Protein AF-A0A139GWQ3-F1 (afdb_monomer)

InterPro domains:
  IPR046497 Domain of unknown function DUF6590 [PF20233] (88-245)

Foldseek 3Di:
DDDPDFPWDADPVQRFIWGQDPVRDTDTDDPVPDPDPDDDDDDDDDDDDDDDDDDDDDDDDDDDDVVVVCVVVVDPPPPPLWDQDFLVCLDAQFKWFAQDDPPPDDDDPFAFAFPDPPPPPPPPPVRPGGGWMWGFHDDPPPDRWWTKTWTKTLRVVCQQLDPSRQQLQKAAEWADPDQQDDDPSQAADVPGFHHQPDYWYWPFPDPNTIGDRSIMTGLQDIDIGTSRGIIRGGGGTDPLRSLVVLLSSVLNVVVVCVVVPPPVPPDPDDDDDDPCVVVVVVVLLVVLVVLQVQLVVCVVVVDDSSRSLQVQLVVVCVVPVPDDSSNSSNSSSNSPRDDNDPPPD

Secondary structure (DSSP, 8-state):
-------EEEETTTTEEEEE-TTS-EEEE-GGG---S----------PPPPPP-PPPP-----TTSHHHHHHHTT-----S-B---GGGG-TTEEEEE-----TTTS-S----EET--TTS-GGG---SPPPEEEEEEE-TT-SSEEEEEEEE-TTTTGGGSTT--GGGEEEEE-SSSPPPPPGGGSPPTT----EEEEEEEEESSTT-EE-TT-EEEEEEEEEEETTS-EEEEEEE-HHHHHHHHHHHHHHHHHHHHHTT--------------THHHHHHHHHHHHHHHHHHHHHHHHTT--HHHHHHHHHHHHHHH-TT--HHHHHHHHHHHHHSPPP----

Solvent-accessible surface area (backbone atoms only — not comparable to full-atom values): 20790 Å² total; per-residue (Å²): 137,81,80,78,79,77,69,72,43,78,36,81,94,72,75,35,44,24,38,63,49,101,84,67,51,76,50,72,50,63,77,91,75,59,78,79,90,83,76,86,89,77,86,82,81,87,79,83,81,84,87,79,84,85,79,82,84,80,88,75,92,70,80,95,68,61,65,61,56,51,59,68,64,66,65,74,77,73,70,69,75,52,41,68,55,62,76,78,64,54,34,62,39,26,28,32,31,33,72,61,69,89,62,78,89,80,67,80,93,59,49,19,57,55,49,68,71,67,79,85,79,54,74,87,77,73,70,89,60,53,23,51,33,35,35,27,73,39,52,51,90,88,50,80,58,44,31,35,26,29,44,37,30,12,49,85,70,44,26,54,46,35,88,94,50,63,34,56,39,27,30,43,38,40,44,65,98,64,86,71,75,82,52,84,72,43,50,52,55,96,95,50,61,41,46,48,90,69,62,35,43,33,48,50,73,47,88,82,56,41,57,29,82,36,27,25,35,36,44,71,56,78,39,83,42,61,43,81,50,46,34,24,81,44,31,34,47,31,73,94,25,47,48,52,56,52,17,54,32,51,49,38,49,52,52,50,42,59,73,69,64,60,67,77,89,78,70,94,64,95,72,88,82,77,82,56,73,58,57,57,52,49,52,51,51,52,52,17,52,52,47,43,51,52,38,52,53,33,43,74,72,68,40,51,72,67,56,24,50,51,51,51,19,51,54,51,28,76,77,34,79,86,50,49,77,50,56,28,36,21,52,49,56,49,28,60,63,56,73,78,74,81,74,88,124

Structure (mmCIF, N/CA/C/O backbone):
data_AF-A0A139GWQ3-F1
#
_entry.id   AF-A0A139GWQ3-F1
#
loop_
_atom_site.group_PDB
_atom_site.id
_atom_site.type_symbol
_atom_site.label_atom_id
_atom_site.label_alt_id
_atom_site.label_comp_id
_atom_site.label_asym_id
_atom_site.label_entity_id
_atom_site.label_seq_id
_atom_site.pdbx_PDB_ins_code
_atom_site.Cartn_x
_atom_site.Cartn_y
_atom_site.Cartn_z
_atom_site.occupancy
_atom_site.B_iso_or_equiv
_atom_site.auth_seq_id
_atom_site.auth_comp_id
_atom_site.auth_asym_id
_atom_site.auth_atom_id
_atom_site.pdbx_PDB_model_num
ATOM 1 N N . MET A 1 1 ? 30.886 40.225 8.478 1.00 39.50 1 MET A N 1
ATOM 2 C CA . MET A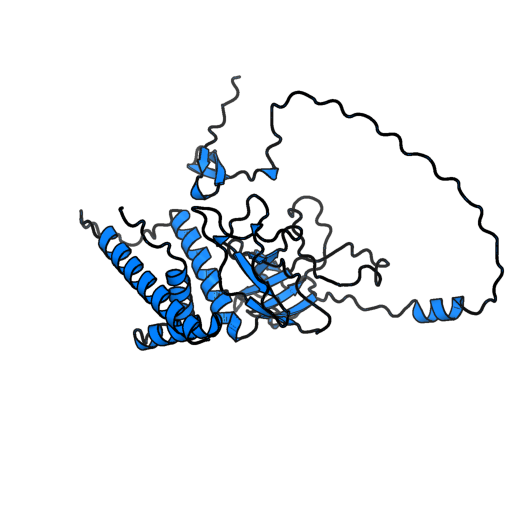 1 1 ? 29.861 39.477 7.720 1.00 39.50 1 MET A CA 1
ATOM 3 C C . MET A 1 1 ? 29.206 38.518 8.692 1.00 39.50 1 MET A C 1
ATOM 5 O O . MET A 1 1 ? 29.827 37.537 9.070 1.00 39.50 1 MET A O 1
ATOM 9 N N . SER A 1 2 ? 28.040 38.892 9.207 1.00 39.66 2 SER A N 1
ATOM 10 C CA . SER A 1 2 ? 27.319 38.145 10.239 1.00 39.66 2 SER A CA 1
ATOM 11 C C . SER A 1 2 ? 26.556 36.997 9.584 1.00 39.66 2 SER A C 1
ATOM 13 O O . SER A 1 2 ? 25.812 37.230 8.634 1.00 39.66 2 SER A O 1
ATOM 15 N N . ASP A 1 3 ? 26.773 35.775 10.061 1.00 40.91 3 ASP A N 1
ATOM 16 C CA . ASP A 1 3 ? 26.106 34.568 9.572 1.00 40.91 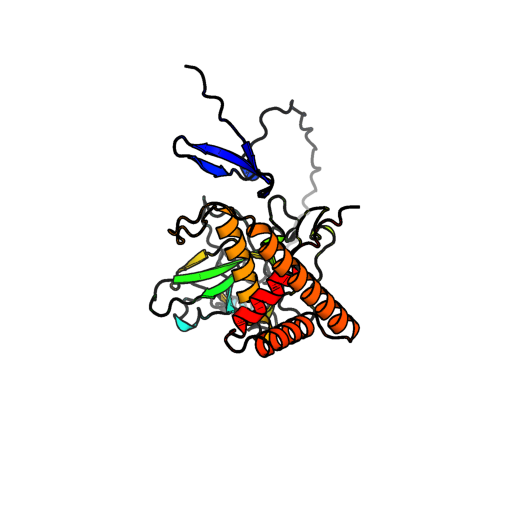3 ASP A CA 1
ATOM 17 C C . ASP A 1 3 ? 24.595 34.666 9.875 1.00 40.91 3 ASP A C 1
ATOM 19 O O . ASP A 1 3 ? 24.226 34.830 11.045 1.00 40.91 3 ASP A O 1
ATOM 23 N N . PRO A 1 4 ? 23.695 34.662 8.872 1.00 57.59 4 PRO A N 1
ATOM 24 C CA . PRO A 1 4 ? 22.266 34.759 9.130 1.00 57.59 4 PRO A CA 1
ATOM 25 C C . PRO A 1 4 ? 21.803 33.496 9.862 1.00 57.59 4 PRO A C 1
ATOM 27 O O . PRO A 1 4 ? 21.750 32.409 9.283 1.00 57.59 4 PRO A O 1
ATOM 30 N N . GLN A 1 5 ? 21.442 33.646 11.141 1.00 60.78 5 GLN A N 1
ATOM 31 C CA . GLN A 1 5 ? 20.785 32.603 11.928 1.00 60.78 5 GLN A CA 1
ATOM 32 C C . GLN A 1 5 ? 19.586 32.065 11.139 1.00 60.78 5 GLN A C 1
ATOM 34 O O . GLN A 1 5 ? 18.573 32.741 10.953 1.00 60.78 5 GLN A O 1
ATOM 39 N N . LYS A 1 6 ? 19.708 30.836 10.631 1.00 77.62 6 LYS A N 1
ATOM 40 C CA . LYS A 1 6 ? 18.606 30.154 9.954 1.00 77.62 6 LYS A CA 1
ATOM 41 C C . LYS A 1 6 ? 17.489 29.938 10.975 1.00 77.62 6 LYS A C 1
ATOM 43 O O . LYS A 1 6 ? 17.668 29.194 11.935 1.00 77.62 6 LYS A O 1
ATOM 48 N N . ASN A 1 7 ? 16.344 30.583 10.753 1.00 84.19 7 ASN A N 1
ATOM 49 C CA . ASN A 1 7 ? 15.128 30.406 11.548 1.00 84.19 7 ASN A CA 1
ATOM 50 C C . ASN A 1 7 ? 14.543 29.009 11.306 1.00 84.19 7 ASN A C 1
ATOM 52 O O . ASN A 1 7 ? 13.680 28.811 10.446 1.00 84.19 7 ASN A O 1
ATOM 56 N N . TRP A 1 8 ? 15.041 28.034 12.060 1.00 89.00 8 TRP A N 1
ATOM 57 C CA . TRP A 1 8 ? 14.482 26.693 12.110 1.00 89.00 8 TRP A CA 1
ATOM 58 C C . TRP A 1 8 ? 13.171 26.703 12.891 1.00 89.00 8 TRP A C 1
ATOM 60 O O . TRP A 1 8 ? 13.089 27.235 13.996 1.00 89.00 8 TRP A O 1
ATOM 70 N N . LYS A 1 9 ? 12.137 26.100 12.310 1.00 90.62 9 LYS A N 1
ATOM 71 C CA . LYS A 1 9 ? 10.827 25.916 12.932 1.00 90.62 9 LYS A CA 1
ATOM 72 C C . LYS A 1 9 ? 10.519 24.427 13.012 1.00 90.62 9 LYS A C 1
ATOM 74 O O . LYS A 1 9 ? 10.816 23.677 12.084 1.00 90.62 9 LYS A O 1
ATOM 79 N N . TRP A 1 10 ? 9.928 23.994 14.118 1.00 90.06 10 TRP A N 1
ATOM 80 C CA . TRP A 1 10 ? 9.464 22.620 14.284 1.00 90.06 10 TRP A CA 1
ATOM 81 C C . TRP A 1 10 ? 8.039 22.483 13.739 1.00 90.06 10 TRP A C 1
ATOM 83 O O . TRP A 1 10 ? 7.188 23.339 13.981 1.00 90.06 10 TRP A O 1
ATOM 93 N N . SER A 1 11 ? 7.775 21.435 12.959 1.00 85.44 11 SER A N 1
ATOM 94 C CA . SER A 1 11 ? 6.433 21.099 12.479 1.00 85.44 11 SER A CA 1
ATOM 95 C C . SER A 1 11 ? 5.896 19.924 13.277 1.00 85.44 11 SER A C 1
ATOM 97 O O . SER A 1 11 ? 6.352 18.797 13.094 1.00 85.44 11 SER A O 1
ATOM 99 N N . GLU A 1 12 ? 4.895 20.184 14.116 1.00 68.38 12 GLU A N 1
ATOM 100 C CA . GLU A 1 12 ? 4.321 19.158 14.990 1.00 68.38 12 GLU A CA 1
ATOM 101 C C . GLU A 1 12 ? 3.637 18.035 14.197 1.00 68.38 12 GLU A C 1
ATOM 103 O O . GLU A 1 12 ? 3.804 16.861 14.519 1.00 68.38 12 GLU A O 1
ATOM 108 N N . SER A 1 13 ? 2.958 18.385 13.099 1.00 62.16 13 SER A N 1
ATOM 109 C CA . SER A 1 13 ? 2.291 17.430 12.204 1.00 62.16 13 SER A CA 1
ATOM 110 C C . SER A 1 13 ? 3.261 16.519 11.452 1.00 62.16 13 SER A C 1
ATOM 112 O O . SER A 1 13 ? 2.954 15.355 11.219 1.00 62.16 13 SER A O 1
ATOM 114 N N . ARG A 1 14 ? 4.447 17.021 11.084 1.00 68.00 14 ARG A N 1
ATOM 115 C CA . ARG A 1 14 ? 5.449 16.254 10.323 1.00 68.00 14 ARG A CA 1
ATOM 116 C C . ARG A 1 14 ? 6.593 15.714 11.172 1.00 68.00 14 ARG A C 1
ATOM 118 O O . ARG A 1 14 ? 7.467 15.046 10.628 1.00 68.00 14 ARG A O 1
ATOM 125 N N . LYS A 1 15 ? 6.603 16.029 12.474 1.00 77.69 15 LYS A N 1
ATOM 126 C CA . LYS A 1 15 ? 7.675 15.705 13.430 1.00 77.69 15 LYS A CA 1
ATOM 127 C C . LYS A 1 15 ? 9.069 15.969 12.839 1.00 77.69 15 LYS A C 1
ATOM 129 O O . LYS A 1 15 ? 9.972 15.141 12.938 1.00 77.69 15 LYS A O 1
ATOM 134 N N . ALA A 1 16 ? 9.218 17.115 12.175 1.00 80.06 16 ALA A N 1
ATOM 135 C CA . ALA A 1 16 ? 10.427 17.486 11.450 1.00 80.06 16 ALA A CA 1
ATOM 136 C C . ALA A 1 16 ? 10.709 18.988 11.558 1.00 80.06 16 ALA A C 1
ATOM 138 O O . ALA A 1 16 ? 9.791 19.813 11.609 1.00 80.06 16 ALA A O 1
ATOM 139 N N . TRP A 1 17 ? 11.995 19.339 11.541 1.00 86.12 17 TRP A N 1
ATOM 140 C CA . TRP A 1 17 ? 12.448 20.722 11.435 1.00 86.12 17 TRP A CA 1
ATOM 141 C C . TRP A 1 17 ? 12.349 21.205 9.988 1.00 86.12 17 TRP A C 1
ATOM 143 O O . TRP A 1 17 ? 12.623 20.457 9.046 1.00 86.12 17 TRP A O 1
ATOM 153 N N . TYR A 1 18 ? 11.978 22.467 9.803 1.00 92.38 18 TYR A N 1
ATOM 154 C CA . TYR A 1 18 ? 11.959 23.118 8.501 1.00 92.38 18 TYR A CA 1
ATOM 155 C C . TYR A 1 18 ? 12.499 24.543 8.577 1.00 92.38 18 TYR A C 1
ATOM 157 O O . TYR A 1 18 ? 12.494 25.179 9.630 1.00 92.38 18 TYR A O 1
ATOM 165 N N . THR A 1 19 ? 12.949 25.051 7.435 1.00 94.25 19 THR A N 1
ATOM 166 C CA . THR A 1 19 ? 13.216 26.481 7.229 1.00 94.25 19 THR A CA 1
ATOM 167 C C . THR A 1 19 ? 12.196 27.049 6.254 1.00 94.25 19 THR A C 1
ATOM 169 O O . THR A 1 19 ? 11.638 26.314 5.436 1.00 94.25 19 THR A O 1
ATOM 172 N N . VAL A 1 20 ? 11.926 28.348 6.365 1.00 89.50 20 VAL A N 1
ATOM 173 C CA . VAL A 1 20 ? 11.084 29.087 5.419 1.00 89.50 20 VAL A CA 1
ATOM 174 C C . VAL A 1 20 ? 12.006 29.966 4.589 1.00 89.50 20 VAL A C 1
ATOM 176 O O . VAL A 1 20 ? 12.768 30.748 5.159 1.00 89.50 20 VAL A O 1
ATOM 179 N N . ASP A 1 21 ? 11.992 29.802 3.269 1.00 85.75 21 ASP A N 1
ATOM 180 C CA . ASP A 1 21 ? 12.769 30.675 2.387 1.00 85.75 21 ASP A CA 1
ATOM 181 C C . ASP A 1 21 ? 12.118 32.062 2.241 1.00 85.75 21 ASP A C 1
ATOM 183 O O . ASP A 1 21 ? 11.006 32.305 2.711 1.00 85.75 21 ASP A O 1
ATOM 187 N N . SER A 1 22 ? 12.808 32.996 1.582 1.00 84.44 22 SER A N 1
ATOM 188 C CA . SER A 1 22 ? 12.299 34.359 1.360 1.00 84.44 22 SER A CA 1
ATOM 189 C C . SER A 1 22 ? 11.012 34.417 0.527 1.00 84.44 22 SER A C 1
ATOM 191 O O . SER A 1 22 ? 10.385 35.469 0.463 1.00 84.44 22 SER A O 1
ATOM 193 N N . LYS A 1 23 ? 10.608 33.304 -0.096 1.00 84.31 23 LYS A N 1
ATOM 194 C CA . LYS A 1 23 ? 9.372 33.163 -0.873 1.00 84.31 23 LYS A CA 1
ATOM 195 C C . LYS A 1 23 ? 8.265 32.442 -0.093 1.00 84.31 23 LYS A C 1
ATOM 197 O O . LYS A 1 23 ? 7.210 32.181 -0.656 1.00 84.31 23 LYS A O 1
ATOM 202 N N . GLY A 1 24 ? 8.487 32.108 1.180 1.00 85.69 24 GLY A N 1
ATOM 203 C CA . GLY A 1 24 ? 7.504 31.427 2.024 1.00 85.69 24 GLY A CA 1
ATOM 204 C C . GLY A 1 24 ? 7.493 29.899 1.900 1.00 85.69 24 GLY A C 1
ATOM 205 O O . GLY A 1 24 ? 6.706 29.247 2.590 1.00 85.69 24 GLY A O 1
ATOM 206 N N . HIS A 1 25 ? 8.365 29.290 1.088 1.00 82.00 25 HIS A N 1
ATOM 207 C CA . HIS A 1 25 ? 8.378 27.835 0.937 1.00 82.00 25 HIS A CA 1
ATOM 208 C C . HIS A 1 25 ? 9.047 27.160 2.129 1.00 82.00 25 HIS A C 1
ATOM 210 O O . HIS A 1 25 ? 10.134 27.545 2.568 1.00 82.00 25 HIS A O 1
ATOM 216 N N . ARG A 1 26 ? 8.416 26.090 2.619 1.00 92.00 26 ARG A N 1
ATOM 217 C CA . ARG A 1 26 ? 8.931 25.276 3.723 1.00 92.00 26 ARG A CA 1
ATOM 218 C C . ARG A 1 26 ? 9.840 24.174 3.183 1.00 92.00 26 ARG A C 1
ATOM 220 O O . ARG A 1 26 ? 9.373 23.283 2.476 1.00 92.00 26 ARG A O 1
ATOM 227 N N . ARG A 1 27 ? 11.123 24.188 3.551 1.00 87.06 27 ARG A N 1
ATOM 228 C CA . ARG A 1 27 ? 12.056 23.075 3.296 1.00 87.06 27 ARG A CA 1
ATOM 229 C C . ARG A 1 27 ? 12.262 22.274 4.570 1.00 87.06 27 ARG A C 1
ATOM 231 O O . ARG A 1 27 ? 12.890 22.763 5.507 1.00 87.06 27 ARG A O 1
ATOM 238 N N . TYR A 1 28 ? 11.718 21.064 4.589 1.00 86.38 28 TYR A N 1
ATOM 239 C CA . TYR A 1 28 ? 11.857 20.114 5.690 1.00 86.38 28 TYR A CA 1
ATOM 240 C C . TYR A 1 28 ? 13.190 19.380 5.587 1.00 86.38 28 TYR A C 1
ATOM 242 O O . TYR A 1 28 ? 13.603 19.016 4.487 1.00 86.38 28 TYR A O 1
ATOM 250 N N . VAL A 1 29 ? 13.840 19.138 6.723 1.00 81.12 29 VAL A N 1
ATOM 251 C CA . VAL A 1 29 ? 15.063 18.334 6.788 1.00 81.12 29 VAL A CA 1
ATOM 252 C C . VAL A 1 29 ? 14.784 17.103 7.632 1.00 81.12 29 VAL A C 1
ATOM 254 O O . VAL A 1 29 ? 14.356 17.201 8.783 1.00 81.12 29 VAL A O 1
ATOM 257 N N . SER A 1 30 ? 14.979 15.929 7.035 1.00 49.50 30 SER A N 1
ATOM 258 C CA . SER A 1 30 ? 14.903 14.668 7.761 1.00 49.50 30 SER A CA 1
ATOM 259 C C . SER A 1 30 ? 16.166 14.491 8.597 1.00 49.50 30 SER A C 1
ATOM 261 O O . SER A 1 30 ? 17.268 14.781 8.135 1.00 49.50 30 SER A O 1
ATOM 263 N N . ARG A 1 31 ? 16.010 13.989 9.824 1.00 49.72 31 ARG A N 1
ATOM 264 C CA . ARG A 1 31 ? 17.063 13.914 10.851 1.00 49.72 31 ARG A CA 1
ATOM 265 C C . ARG A 1 31 ? 18.330 13.142 10.434 1.00 49.72 31 ARG A C 1
ATOM 267 O O . ARG A 1 31 ? 19.349 13.267 11.100 1.00 49.72 31 ARG A O 1
ATOM 274 N N . SER A 1 32 ? 18.300 12.387 9.335 1.00 46.78 32 SER A N 1
ATOM 275 C CA . SER A 1 32 ? 19.479 11.716 8.775 1.00 46.78 32 SER A CA 1
ATOM 276 C C . SER A 1 32 ? 20.557 12.668 8.235 1.00 46.78 32 SER A C 1
ATOM 278 O O . SER A 1 32 ? 21.698 12.237 8.131 1.00 46.78 32 SER A O 1
ATOM 280 N N . ASP A 1 33 ? 20.234 13.941 7.964 1.00 41.66 33 ASP A N 1
ATOM 281 C CA . ASP A 1 33 ? 21.189 14.929 7.421 1.00 41.66 33 ASP A CA 1
ATOM 282 C C . ASP A 1 33 ? 21.727 15.929 8.461 1.00 41.66 33 ASP A C 1
ATOM 284 O O . ASP A 1 33 ? 22.617 16.728 8.165 1.00 41.66 33 ASP A O 1
ATOM 288 N N . SER A 1 34 ? 21.224 15.905 9.699 1.00 43.50 34 SER A N 1
ATOM 289 C CA . SER A 1 34 ? 21.732 16.767 10.770 1.00 43.50 34 SER A CA 1
ATOM 290 C C . SER A 1 34 ? 22.774 16.019 11.595 1.00 43.50 34 SER A C 1
ATOM 292 O O . SER A 1 34 ? 22.449 15.394 12.607 1.00 43.50 34 SER A O 1
ATOM 294 N N . GLY A 1 35 ? 24.038 16.107 11.176 1.00 42.50 35 GLY A N 1
ATOM 295 C CA . GLY A 1 35 ? 25.163 15.893 12.081 1.00 42.50 35 GLY A CA 1
ATOM 296 C C . GLY A 1 35 ? 24.966 16.772 13.314 1.00 42.50 35 GLY A C 1
ATOM 297 O O . GLY A 1 35 ? 24.836 17.987 13.198 1.00 42.50 35 GLY A O 1
ATOM 298 N N . ASN A 1 36 ? 24.856 16.138 14.477 1.00 41.19 36 ASN A N 1
ATOM 299 C CA . ASN A 1 36 ? 24.623 16.781 15.762 1.00 41.19 36 ASN A CA 1
ATOM 300 C C . ASN A 1 36 ? 25.808 17.717 16.093 1.00 41.19 36 ASN A C 1
ATOM 302 O O . ASN A 1 36 ? 26.903 17.206 16.345 1.00 41.19 36 ASN A O 1
ATOM 306 N N . PRO A 1 37 ? 25.662 19.055 16.089 1.00 41.16 37 PRO A N 1
ATOM 307 C CA . PRO A 1 37 ? 26.759 19.944 16.426 1.00 41.16 37 PRO A CA 1
ATOM 308 C C . PRO A 1 37 ? 26.720 20.199 17.937 1.00 41.16 37 PRO A C 1
ATOM 310 O O . PRO A 1 37 ? 25.993 21.077 18.392 1.00 41.16 37 PRO A O 1
ATOM 313 N N . GLY A 1 38 ? 27.475 19.425 18.728 1.00 40.47 38 GLY A N 1
ATOM 314 C CA . GLY A 1 38 ? 27.755 19.819 20.121 1.00 40.47 38 GLY A CA 1
ATOM 315 C C . GLY A 1 38 ? 27.818 18.736 21.204 1.00 40.47 38 GLY A C 1
ATOM 316 O O . GLY A 1 38 ? 27.346 18.985 22.308 1.00 40.47 38 GLY A O 1
ATOM 317 N N . GLY A 1 39 ? 28.408 17.564 20.950 1.00 34.12 39 GLY A N 1
ATOM 318 C CA . GLY A 1 39 ? 28.725 16.588 22.009 1.00 34.12 39 GLY A CA 1
ATOM 319 C C . GLY A 1 39 ? 30.235 16.512 22.294 1.00 34.12 39 GLY A C 1
ATOM 320 O O . GLY A 1 39 ? 30.982 16.329 21.333 1.00 34.12 39 GLY A O 1
ATOM 321 N N . PRO A 1 40 ? 30.716 16.627 23.553 1.00 38.00 40 PRO A N 1
ATOM 322 C CA . PRO A 1 40 ? 32.137 16.504 23.888 1.00 38.00 40 PRO A CA 1
ATOM 323 C C . PRO A 1 40 ? 32.640 15.066 23.695 1.00 38.00 40 PRO A C 1
ATOM 325 O O . PRO A 1 40 ? 31.919 14.104 23.954 1.00 38.00 40 PRO A O 1
ATOM 328 N N . GLY A 1 41 ? 33.887 14.942 23.235 1.00 39.16 41 GLY A N 1
ATOM 329 C CA . GLY A 1 41 ? 34.519 13.693 22.815 1.00 39.16 41 GLY A CA 1
ATOM 330 C C . GLY A 1 41 ? 34.598 12.609 23.893 1.00 39.16 41 GLY A C 1
ATOM 331 O O . GLY A 1 41 ? 35.110 12.830 24.988 1.00 39.16 41 GLY A O 1
ATOM 332 N N . GLY A 1 42 ? 34.141 11.410 23.526 1.00 34.59 42 GLY A N 1
ATOM 333 C CA . GLY A 1 42 ? 34.385 10.164 24.245 1.00 34.59 42 GLY A CA 1
ATOM 334 C C . GLY A 1 42 ? 35.433 9.331 23.510 1.00 34.59 42 GLY A C 1
ATOM 335 O O . GLY A 1 42 ? 35.234 8.933 22.364 1.00 34.59 42 GLY A O 1
ATOM 336 N N . SER A 1 43 ? 36.562 9.106 24.176 1.00 37.19 43 SER A N 1
ATOM 337 C CA . SER A 1 43 ? 37.719 8.345 23.711 1.00 37.19 43 SER A CA 1
ATOM 338 C C . SER A 1 43 ? 37.368 6.896 23.361 1.00 37.19 43 SER A C 1
ATOM 340 O O . SER A 1 43 ? 36.849 6.152 24.190 1.00 37.19 43 SER A O 1
ATOM 342 N N . SER A 1 44 ? 37.707 6.48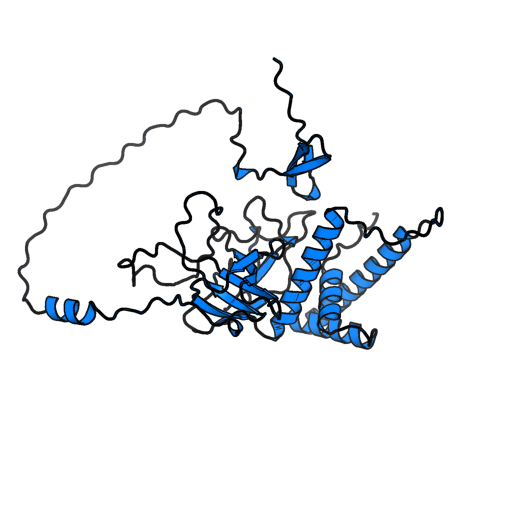1 22.140 1.00 36.03 44 SER A N 1
ATOM 343 C CA . SER A 1 44 ? 37.554 5.102 21.672 1.00 36.03 44 SER A CA 1
ATOM 344 C C . SER A 1 44 ? 38.727 4.250 22.171 1.00 36.03 44 SER A C 1
ATOM 346 O O . SER A 1 44 ? 39.870 4.442 21.753 1.00 36.03 44 SER A O 1
ATOM 348 N N . SER A 1 45 ? 38.455 3.301 23.063 1.00 40.31 45 SER A N 1
ATOM 349 C CA . SER A 1 45 ? 39.407 2.273 23.482 1.00 40.31 45 SER A CA 1
ATOM 350 C C . SER A 1 45 ? 39.560 1.212 22.385 1.00 40.31 45 SER A C 1
ATOM 352 O O . SER A 1 45 ? 38.596 0.613 21.913 1.00 40.31 45 SER A O 1
ATOM 354 N N . ARG A 1 46 ? 40.811 0.999 21.958 1.00 36.94 46 ARG A N 1
ATOM 355 C CA . ARG A 1 46 ? 41.244 -0.103 21.090 1.00 36.94 46 ARG A CA 1
ATOM 356 C C . ARG A 1 46 ? 41.039 -1.428 21.820 1.00 36.94 46 ARG A C 1
ATOM 358 O O . ARG A 1 46 ? 41.696 -1.670 22.829 1.00 36.94 46 ARG A O 1
ATOM 365 N N . GLN A 1 47 ? 40.195 -2.295 21.273 1.00 39.34 47 GLN A N 1
ATOM 366 C CA . GLN A 1 47 ? 40.113 -3.694 21.675 1.00 39.34 47 GLN A CA 1
ATOM 367 C C . GLN A 1 47 ? 40.930 -4.528 20.680 1.00 39.34 47 GLN A C 1
ATOM 369 O O . GLN A 1 47 ? 40.637 -4.582 19.487 1.00 39.34 47 GLN A O 1
ATOM 374 N N . THR A 1 48 ? 42.016 -5.104 21.180 1.00 36.34 48 THR A N 1
ATOM 375 C CA . THR A 1 48 ? 42.911 -6.040 20.500 1.00 36.34 48 THR A CA 1
ATOM 376 C C . THR A 1 48 ? 42.187 -7.358 20.220 1.00 36.34 48 THR A C 1
ATOM 378 O O . THR A 1 48 ? 41.628 -7.969 21.129 1.00 36.34 48 THR A O 1
ATOM 381 N N . GLN A 1 49 ? 42.205 -7.809 18.962 1.00 39.06 49 GLN A N 1
ATOM 382 C CA . GLN A 1 49 ? 41.798 -9.168 18.599 1.00 39.06 49 GLN A CA 1
ATOM 383 C C . GLN A 1 49 ? 42.960 -10.152 18.817 1.00 39.06 49 GLN A C 1
ATOM 385 O O . GLN A 1 49 ? 44.095 -9.812 18.475 1.00 39.06 49 GLN A O 1
ATOM 390 N N . PRO A 1 50 ? 42.707 -11.364 19.342 1.00 40.44 50 PRO A N 1
ATOM 391 C CA . PRO A 1 50 ? 43.699 -12.426 19.375 1.00 40.44 50 PRO A CA 1
ATOM 392 C C . PRO A 1 50 ? 43.779 -13.142 18.019 1.00 40.44 50 PRO A C 1
ATOM 394 O O . PRO A 1 50 ? 42.770 -13.492 17.407 1.00 40.44 50 PRO A O 1
ATOM 397 N N . SER A 1 51 ? 45.008 -13.361 17.569 1.00 42.53 51 SER A N 1
ATOM 398 C CA . SER A 1 51 ? 45.390 -14.149 16.401 1.00 42.53 51 SER A CA 1
ATOM 399 C C . SER A 1 51 ? 45.134 -15.643 16.628 1.00 42.53 51 SER A C 1
ATOM 401 O O . SER A 1 51 ? 45.612 -16.228 17.599 1.00 42.53 51 SER A O 1
ATOM 403 N N . VAL A 1 52 ? 44.404 -16.272 15.705 1.00 46.91 52 VAL A N 1
ATOM 404 C CA . VAL A 1 52 ? 44.237 -17.733 15.622 1.00 46.91 52 VAL A CA 1
ATOM 405 C C . VAL A 1 52 ? 45.342 -18.354 14.756 1.00 46.91 52 VAL A C 1
ATOM 407 O O . VAL A 1 52 ? 45.701 -17.771 13.730 1.00 46.91 52 VAL A O 1
ATOM 410 N N . PRO A 1 53 ? 45.891 -19.525 15.133 1.00 42.31 53 PRO A N 1
ATOM 411 C CA . PRO A 1 53 ? 46.958 -20.178 14.389 1.00 42.31 53 PRO A CA 1
ATOM 412 C C . PRO A 1 53 ? 46.425 -20.894 13.141 1.00 42.31 53 PRO A C 1
ATOM 414 O O . PRO A 1 53 ? 45.499 -21.704 13.188 1.00 42.31 53 PRO A O 1
ATOM 417 N N . SER A 1 54 ? 47.071 -20.606 12.017 1.00 39.75 54 SER A N 1
ATOM 418 C CA . SER A 1 54 ? 46.947 -21.291 10.734 1.00 39.75 54 SER A CA 1
ATOM 419 C C . SER A 1 54 ? 47.358 -22.760 10.858 1.00 39.75 54 SER A C 1
ATOM 421 O O . SER A 1 54 ? 48.524 -23.059 11.114 1.00 39.75 54 SER A O 1
ATOM 423 N N . THR A 1 55 ? 46.406 -23.674 10.660 1.00 37.81 55 THR A N 1
ATOM 424 C CA . THR A 1 55 ? 46.684 -25.109 10.518 1.00 37.81 55 THR A CA 1
ATOM 425 C C . THR A 1 55 ? 46.833 -25.435 9.032 1.00 37.81 55 THR A C 1
ATOM 427 O O . THR A 1 55 ? 45.978 -25.092 8.218 1.00 37.81 55 THR A O 1
ATOM 430 N N . SER A 1 56 ? 47.963 -26.042 8.689 1.00 37.59 56 SER A N 1
ATOM 431 C CA . SER A 1 56 ? 48.388 -26.452 7.352 1.00 37.59 56 SER A CA 1
ATOM 432 C C . SER A 1 56 ? 47.446 -27.480 6.716 1.00 37.59 56 SER A C 1
ATOM 434 O O . SER A 1 56 ? 47.116 -28.490 7.339 1.00 37.59 56 SER A O 1
ATOM 436 N N . LEU A 1 57 ? 47.067 -27.240 5.455 1.00 35.59 57 LEU A N 1
ATOM 437 C CA . LEU A 1 57 ? 46.370 -28.197 4.595 1.00 35.59 57 LEU A CA 1
ATOM 438 C C . LEU A 1 57 ? 47.276 -29.392 4.269 1.00 35.59 57 LEU A C 1
ATOM 440 O O . LEU A 1 57 ? 48.322 -29.227 3.644 1.00 35.59 57 LEU A O 1
ATOM 444 N N . ASN A 1 58 ? 46.817 -30.592 4.624 1.00 38.88 58 ASN A N 1
ATOM 445 C CA . ASN A 1 58 ? 47.290 -31.836 4.030 1.00 38.88 58 ASN A CA 1
ATOM 446 C C . ASN A 1 58 ? 46.642 -32.018 2.652 1.00 38.88 58 ASN A C 1
ATOM 448 O O . ASN A 1 58 ? 45.418 -32.046 2.522 1.00 38.88 58 ASN A O 1
ATOM 452 N N . SER A 1 59 ? 47.489 -32.165 1.641 1.00 36.12 59 SER A N 1
ATOM 453 C CA . SER A 1 59 ? 47.165 -32.572 0.278 1.00 36.12 59 SER A CA 1
ATOM 454 C C . SER A 1 59 ? 46.654 -34.017 0.255 1.00 36.12 59 SER A C 1
ATOM 456 O O . SER A 1 59 ? 47.428 -34.955 0.438 1.00 36.12 59 SER A O 1
ATOM 458 N N . TYR A 1 60 ? 45.351 -34.186 0.029 1.00 36.94 60 TYR A N 1
ATOM 459 C CA . TYR A 1 60 ? 44.741 -35.451 -0.379 1.00 36.94 60 TYR A CA 1
ATOM 460 C C . TYR A 1 60 ? 44.541 -35.412 -1.899 1.00 36.94 60 TYR A C 1
ATOM 462 O O . TYR A 1 60 ? 43.696 -34.671 -2.400 1.00 36.94 60 TYR A O 1
ATOM 470 N N . GLU A 1 61 ? 45.324 -36.203 -2.630 1.00 44.50 61 GLU A N 1
ATOM 471 C CA . GLU A 1 61 ? 45.075 -36.513 -4.038 1.00 44.50 61 GLU A CA 1
ATOM 472 C C . GLU A 1 61 ? 43.938 -37.542 -4.110 1.00 44.50 61 GLU A C 1
ATOM 474 O O . GLU A 1 61 ? 44.121 -38.731 -3.853 1.00 44.50 61 GLU A O 1
ATOM 479 N N . GLY A 1 62 ? 42.728 -37.051 -4.383 1.00 40.59 62 GLY A N 1
ATOM 480 C CA . GLY A 1 62 ? 41.534 -37.852 -4.650 1.00 40.59 62 GLY A CA 1
ATOM 481 C C . GLY A 1 62 ? 41.191 -37.875 -6.147 1.00 40.59 62 GLY A C 1
ATOM 482 O O . GLY A 1 62 ? 41.556 -36.950 -6.873 1.00 40.59 62 GLY A O 1
ATOM 483 N N . PRO A 1 63 ? 40.493 -38.921 -6.622 1.00 44.56 63 PRO A N 1
ATOM 484 C CA . PRO A 1 63 ? 40.383 -39.261 -8.036 1.00 44.56 63 PRO A CA 1
ATOM 485 C C . PRO A 1 63 ? 39.586 -38.240 -8.860 1.00 44.56 63 PRO A C 1
ATOM 487 O O . PRO A 1 63 ? 38.543 -37.726 -8.457 1.00 44.56 63 PRO A O 1
ATOM 490 N N . SER A 1 64 ? 40.098 -38.023 -10.067 1.00 56.22 64 SER A N 1
ATOM 491 C CA . SER A 1 64 ? 39.788 -37.041 -11.112 1.00 56.22 64 SER A CA 1
ATOM 492 C C . SER A 1 64 ? 38.389 -37.143 -11.755 1.00 56.22 64 SER A C 1
ATOM 494 O O . SER A 1 64 ? 38.264 -36.975 -12.963 1.00 56.22 64 SER A O 1
ATOM 496 N N . GLY A 1 65 ? 37.337 -37.441 -10.985 1.00 49.59 65 GLY A N 1
ATOM 497 C CA . GLY A 1 65 ? 35.974 -37.669 -11.504 1.00 49.59 65 GLY A CA 1
ATOM 498 C C . GLY A 1 65 ? 34.931 -36.592 -11.174 1.00 49.59 65 GLY A C 1
ATOM 499 O O . GLY A 1 65 ? 33.827 -36.632 -11.705 1.00 49.59 65 GLY A O 1
ATOM 500 N N . MET A 1 66 ? 35.242 -35.626 -10.303 1.00 48.69 66 MET A N 1
ATOM 501 C CA . MET A 1 66 ? 34.268 -34.614 -9.840 1.00 48.69 66 MET A CA 1
ATOM 502 C C . MET A 1 66 ? 34.359 -33.267 -10.578 1.00 48.69 66 MET A C 1
ATOM 504 O O . MET A 1 66 ? 33.423 -32.472 -10.512 1.00 48.69 66 MET A O 1
ATOM 508 N N . SER A 1 67 ? 35.443 -32.997 -11.313 1.00 48.97 67 SER A N 1
ATOM 509 C CA . SER A 1 67 ? 35.599 -31.742 -12.065 1.00 48.97 67 SER A CA 1
ATOM 510 C C . SER A 1 67 ? 34.776 -31.709 -13.359 1.00 48.97 67 SER A C 1
ATOM 512 O O . SER A 1 67 ? 34.336 -30.635 -13.764 1.00 48.97 67 SER A O 1
ATOM 514 N N . GLU A 1 68 ? 34.487 -32.857 -13.982 1.00 50.22 68 GLU A N 1
ATOM 515 C CA . GLU A 1 68 ? 33.618 -32.921 -15.168 1.00 50.22 68 GLU A CA 1
ATOM 516 C C . GLU A 1 68 ? 32.137 -32.720 -14.828 1.00 50.22 68 GLU A C 1
ATOM 518 O O . GLU A 1 68 ? 31.439 -32.024 -15.562 1.00 50.22 68 GLU A O 1
ATOM 523 N N . ILE A 1 69 ? 31.660 -33.220 -13.681 1.00 52.97 69 ILE A N 1
ATOM 524 C CA . ILE A 1 69 ? 30.276 -32.985 -13.229 1.00 52.97 69 ILE A CA 1
ATOM 525 C C . ILE A 1 69 ? 30.093 -31.523 -12.788 1.00 52.97 69 ILE A C 1
ATOM 527 O O . ILE A 1 69 ? 29.072 -30.912 -13.099 1.00 52.97 69 ILE A O 1
ATOM 531 N N . ALA A 1 70 ? 31.099 -30.917 -12.145 1.00 51.44 70 ALA A N 1
ATOM 532 C CA . ALA A 1 70 ? 31.082 -29.493 -11.800 1.00 51.44 70 ALA A CA 1
ATOM 533 C C . ALA A 1 70 ? 31.112 -28.578 -13.042 1.00 51.44 70 ALA A C 1
ATOM 535 O O . ALA A 1 70 ? 30.444 -27.547 -13.059 1.00 51.44 70 ALA A O 1
ATOM 536 N N . ASN A 1 71 ? 31.814 -28.976 -14.110 1.00 53.34 71 ASN A N 1
ATOM 537 C CA . ASN A 1 71 ? 31.819 -28.245 -15.382 1.00 53.34 71 ASN A CA 1
ATOM 538 C C . ASN A 1 71 ? 30.543 -28.478 -16.216 1.00 53.34 71 ASN A C 1
ATOM 540 O O . ASN A 1 71 ? 30.100 -27.556 -16.899 1.00 53.34 71 ASN A O 1
ATOM 544 N N . ALA A 1 72 ? 29.913 -29.657 -16.129 1.00 50.16 72 ALA A N 1
ATOM 545 C CA . ALA A 1 72 ? 28.627 -29.949 -16.774 1.00 50.16 72 ALA A CA 1
ATOM 546 C C . ALA A 1 72 ? 27.431 -29.276 -16.068 1.00 50.16 72 ALA A C 1
ATOM 548 O O . ALA A 1 72 ? 26.465 -28.893 -16.723 1.00 50.16 72 ALA A O 1
ATOM 549 N N . LEU A 1 73 ? 27.509 -29.071 -14.748 1.00 50.28 73 LEU A N 1
ATOM 550 C CA . LEU A 1 73 ? 26.544 -28.274 -13.974 1.00 50.28 73 LEU A CA 1
ATOM 551 C C . LEU A 1 73 ? 26.861 -26.766 -13.985 1.00 50.28 73 LEU A C 1
ATOM 553 O O . LEU A 1 73 ? 26.016 -25.960 -13.608 1.00 50.28 73 LEU A O 1
ATOM 557 N N . GLY A 1 74 ? 28.052 -26.371 -14.443 1.00 45.50 74 GLY A N 1
ATOM 558 C CA . GLY A 1 74 ? 28.569 -25.001 -14.373 1.00 45.50 74 GLY A CA 1
ATOM 559 C C . GLY A 1 74 ? 28.064 -24.021 -15.438 1.00 45.50 74 GLY A C 1
ATOM 560 O O . GLY A 1 74 ? 28.580 -22.908 -15.506 1.00 45.50 74 GLY A O 1
ATOM 561 N N . ARG A 1 75 ? 27.105 -24.399 -16.297 1.00 45.75 75 ARG A N 1
ATOM 562 C CA . ARG A 1 75 ? 26.592 -23.527 -17.378 1.00 45.75 75 ARG A CA 1
ATOM 563 C C . ARG A 1 75 ? 25.105 -23.699 -17.701 1.00 45.75 75 ARG A C 1
ATOM 565 O O . ARG A 1 75 ? 24.702 -23.516 -18.849 1.00 45.75 75 ARG A O 1
ATOM 572 N N . MET A 1 76 ? 24.260 -24.012 -16.719 1.00 41.09 76 MET A N 1
ATOM 573 C CA . MET A 1 76 ? 22.876 -23.555 -16.863 1.00 41.09 76 MET A CA 1
ATOM 574 C C . MET A 1 76 ? 22.897 -22.059 -16.590 1.00 41.09 76 MET A C 1
ATOM 576 O O . MET A 1 76 ? 22.921 -21.636 -15.441 1.00 41.09 76 MET A O 1
ATOM 580 N N . ASP A 1 77 ? 22.991 -21.282 -17.664 1.00 48.28 77 ASP A N 1
ATOM 581 C CA . ASP A 1 77 ? 22.812 -19.838 -17.644 1.00 48.28 77 ASP A CA 1
ATOM 582 C C . ASP A 1 77 ? 21.371 -19.598 -17.167 1.00 48.28 77 ASP A C 1
ATOM 584 O O . ASP A 1 77 ? 20.415 -19.704 -17.943 1.00 48.28 77 ASP A O 1
ATOM 588 N N . ILE A 1 78 ? 21.185 -19.451 -15.850 1.00 60.03 78 ILE A N 1
ATOM 589 C CA . ILE A 1 78 ? 19.881 -19.163 -15.259 1.00 60.03 78 ILE A CA 1
ATOM 590 C C . ILE A 1 78 ? 19.553 -17.761 -15.746 1.00 60.03 78 ILE A C 1
ATOM 592 O O . ILE A 1 78 ? 20.023 -16.769 -15.193 1.00 60.03 78 ILE A O 1
ATOM 596 N N . ALA A 1 79 ? 18.800 -17.696 -16.845 1.00 71.88 79 ALA A N 1
ATOM 597 C CA . ALA A 1 79 ? 18.405 -16.445 -17.459 1.00 71.88 79 ALA A CA 1
ATOM 598 C C . ALA A 1 79 ? 17.897 -15.495 -16.370 1.00 71.88 79 ALA A C 1
ATOM 600 O O . ALA A 1 79 ? 17.043 -15.871 -15.559 1.00 71.88 79 ALA A O 1
ATOM 601 N N . SER A 1 80 ? 18.463 -14.285 -16.342 1.00 82.31 80 SER A N 1
ATOM 602 C CA . SER A 1 80 ? 18.142 -13.284 -15.330 1.00 82.31 80 SER A CA 1
ATOM 603 C C . SER A 1 80 ? 16.622 -13.166 -15.172 1.00 82.31 80 SER A C 1
ATOM 605 O O . SER A 1 80 ? 15.904 -13.017 -16.165 1.00 82.31 80 SER A O 1
ATOM 607 N N . PRO A 1 81 ? 16.092 -13.196 -13.937 1.00 86.88 81 PRO A N 1
ATOM 608 C CA . PRO A 1 81 ? 14.653 -13.118 -13.706 1.00 86.88 81 PRO A CA 1
ATOM 609 C C . PRO A 1 81 ? 14.079 -11.724 -14.034 1.00 86.88 81 PRO A C 1
ATOM 611 O O . PRO A 1 81 ? 12.857 -11.522 -13.976 1.00 86.88 81 PRO A O 1
ATOM 614 N N . PHE A 1 82 ? 14.950 -10.761 -14.353 1.00 90.75 82 PHE A N 1
ATOM 615 C CA . PHE A 1 82 ? 14.625 -9.407 -14.772 1.00 90.75 82 PHE A CA 1
ATOM 616 C C . PHE A 1 82 ? 14.600 -9.318 -16.295 1.00 90.75 82 PHE A C 1
ATOM 618 O O . PHE A 1 82 ? 15.567 -9.650 -16.968 1.00 90.75 82 PHE A O 1
ATOM 625 N N . GLN A 1 83 ? 13.492 -8.822 -16.836 1.00 93.62 83 GLN A N 1
ATOM 626 C CA . GLN A 1 83 ? 13.322 -8.643 -18.275 1.00 93.62 83 GLN A CA 1
ATOM 627 C C . GLN A 1 83 ? 12.515 -7.379 -18.555 1.00 93.62 83 GLN A C 1
ATOM 629 O O . GLN A 1 83 ? 11.684 -6.969 -17.737 1.00 93.62 83 GLN A O 1
ATOM 634 N N . VAL A 1 84 ? 12.719 -6.774 -19.724 1.00 94.00 84 VAL A N 1
ATOM 635 C CA . VAL A 1 84 ? 11.836 -5.711 -20.216 1.00 94.00 84 VAL A CA 1
ATOM 636 C C . VAL A 1 84 ? 10.448 -6.309 -20.460 1.00 94.00 84 VAL A C 1
ATOM 638 O O . VAL A 1 84 ? 10.310 -7.421 -20.978 1.00 94.00 84 VAL A O 1
ATOM 641 N N . ARG A 1 85 ? 9.401 -5.598 -20.039 1.00 94.44 85 ARG A N 1
ATOM 642 C CA . ARG A 1 85 ? 8.010 -6.057 -20.143 1.00 94.44 85 ARG A CA 1
ATOM 643 C C . ARG A 1 85 ? 7.219 -5.183 -21.112 1.00 94.44 85 ARG A C 1
ATOM 645 O O . ARG A 1 85 ? 7.552 -4.022 -21.334 1.00 94.44 85 ARG A O 1
ATOM 652 N N . ASN A 1 86 ? 6.153 -5.745 -21.677 1.00 93.19 86 ASN A N 1
ATOM 653 C CA . ASN A 1 86 ? 5.208 -4.983 -22.491 1.00 93.19 86 ASN A CA 1
ATOM 654 C C . ASN A 1 86 ? 4.446 -3.952 -21.638 1.00 93.19 86 ASN A C 1
ATOM 656 O O . ASN A 1 86 ? 4.390 -4.052 -20.414 1.00 93.19 86 ASN A O 1
ATOM 660 N N . ALA A 1 87 ? 3.824 -2.960 -22.279 1.00 91.00 87 ALA A N 1
ATOM 661 C CA . ALA A 1 87 ? 3.087 -1.918 -21.564 1.00 91.00 87 ALA A CA 1
ATOM 662 C C . ALA A 1 87 ? 1.954 -2.485 -20.682 1.00 91.00 87 ALA A C 1
ATOM 664 O O . ALA A 1 87 ? 1.757 -1.998 -19.569 1.00 91.00 87 ALA A O 1
ATOM 665 N N . ASP A 1 88 ? 1.283 -3.546 -21.140 1.00 91.75 88 ASP A N 1
ATOM 666 C CA . ASP A 1 88 ? 0.159 -4.194 -20.444 1.00 91.75 88 ASP A CA 1
ATOM 667 C C . ASP A 1 88 ? 0.573 -4.961 -19.183 1.00 91.75 88 ASP A C 1
ATOM 669 O O . ASP A 1 88 ? -0.259 -5.270 -18.324 1.00 91.75 88 ASP A O 1
ATOM 673 N N . PHE A 1 89 ? 1.868 -5.253 -19.029 1.00 94.19 89 PHE A N 1
ATOM 674 C CA . PHE A 1 89 ? 2.403 -5.784 -17.782 1.00 94.19 89 PHE A CA 1
ATOM 675 C C . PHE A 1 89 ? 2.128 -4.834 -16.616 1.00 94.19 89 PHE A C 1
ATOM 677 O O . PHE A 1 89 ? 1.708 -5.277 -15.541 1.00 94.19 89 PHE A O 1
ATOM 684 N N . PHE A 1 90 ? 2.319 -3.532 -16.852 1.00 94.56 90 PHE A N 1
ATOM 685 C CA . PHE A 1 90 ? 2.199 -2.452 -15.874 1.00 94.56 90 PHE A CA 1
ATOM 686 C C . PHE A 1 90 ? 0.746 -1.998 -15.687 1.00 94.56 90 PHE A C 1
ATOM 688 O O . PHE A 1 90 ? 0.450 -0.802 -15.668 1.00 94.56 90 PHE A O 1
ATOM 695 N N . A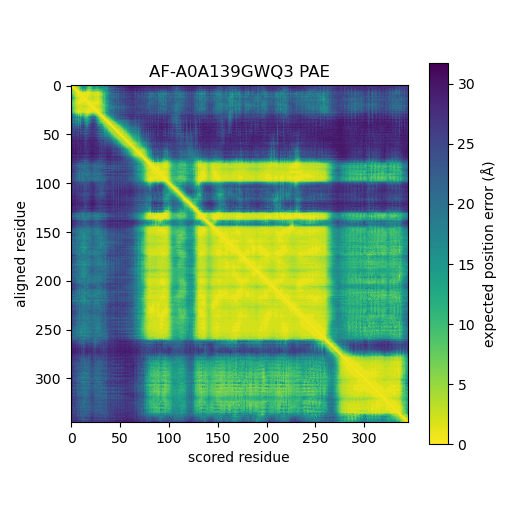RG A 1 91 ? -0.158 -2.968 -15.539 1.00 94.88 91 ARG A N 1
ATOM 696 C CA . ARG A 1 91 ? -1.557 -2.752 -15.164 1.00 94.88 91 ARG A CA 1
ATOM 697 C C . ARG A 1 91 ? -1.703 -2.560 -13.655 1.00 94.88 91 ARG A C 1
ATOM 699 O O . ARG A 1 91 ? -0.878 -3.046 -12.879 1.00 94.88 91 ARG A O 1
ATOM 706 N N . GLN A 1 92 ? -2.765 -1.879 -13.235 1.00 96.38 92 GLN A N 1
ATOM 707 C CA . GLN A 1 92 ? -3.063 -1.631 -11.821 1.00 96.38 92 GLN A CA 1
ATOM 708 C C . GLN A 1 92 ? -3.087 -2.937 -11.006 1.00 96.38 92 GLN A C 1
ATOM 710 O O . GLN A 1 92 ? -3.562 -3.971 -11.472 1.00 96.38 92 GLN A O 1
ATOM 715 N N . GLY A 1 93 ? -2.523 -2.895 -9.799 1.00 97.25 93 GLY A N 1
ATOM 716 C CA . GLY A 1 93 ? -2.374 -4.049 -8.914 1.00 97.25 93 GLY A CA 1
ATOM 717 C C . GLY A 1 93 ? -1.180 -4.953 -9.234 1.00 97.25 93 GLY A C 1
ATOM 718 O O . GLY A 1 93 ? -0.896 -5.858 -8.452 1.00 97.25 93 GLY A O 1
ATOM 719 N N . ARG A 1 94 ? -0.444 -4.735 -10.336 1.00 97.75 94 ARG A N 1
ATOM 720 C CA . ARG A 1 94 ? 0.787 -5.491 -10.622 1.00 97.75 94 ARG A CA 1
ATOM 721 C C . ARG A 1 94 ? 1.834 -5.236 -9.540 1.00 97.75 94 ARG A C 1
ATOM 723 O O . ARG A 1 94 ? 2.108 -4.081 -9.214 1.00 97.75 94 ARG A O 1
ATOM 730 N N . VAL A 1 95 ? 2.452 -6.309 -9.047 1.00 96.81 95 VAL A N 1
ATOM 731 C CA . VAL A 1 95 ? 3.564 -6.266 -8.093 1.00 96.81 95 VAL A CA 1
ATOM 732 C C . VAL A 1 95 ? 4.830 -6.770 -8.776 1.00 96.81 95 VAL A C 1
ATOM 734 O O . VAL A 1 95 ? 4.853 -7.868 -9.335 1.00 96.81 95 VAL A O 1
ATOM 737 N N . PHE A 1 96 ? 5.889 -5.969 -8.751 1.00 95.56 96 PHE A N 1
ATOM 738 C CA . PHE A 1 96 ? 7.152 -6.306 -9.407 1.00 95.56 96 PHE A CA 1
ATOM 739 C C . PHE A 1 96 ? 8.352 -5.798 -8.609 1.00 95.56 96 PHE A C 1
ATOM 741 O O . PHE A 1 96 ? 8.227 -4.878 -7.802 1.00 95.56 96 PHE A O 1
ATOM 748 N N . ALA A 1 97 ? 9.516 -6.396 -8.846 1.00 92.88 97 ALA A N 1
ATOM 749 C CA . ALA A 1 97 ? 10.794 -5.943 -8.320 1.00 92.88 97 ALA A CA 1
ATOM 750 C C . ALA A 1 97 ? 11.677 -5.382 -9.438 1.00 92.88 97 ALA A C 1
ATOM 752 O O . ALA A 1 97 ? 11.633 -5.845 -10.577 1.00 92.88 97 ALA A O 1
ATOM 753 N N . THR A 1 98 ? 12.517 -4.408 -9.114 1.00 90.00 98 THR A N 1
ATOM 754 C CA . THR A 1 98 ? 13.568 -3.916 -10.016 1.00 90.00 98 THR A CA 1
ATOM 755 C C . THR A 1 98 ? 14.898 -4.556 -9.671 1.00 90.00 98 THR A C 1
ATOM 757 O O . THR A 1 98 ? 15.151 -4.840 -8.504 1.00 90.00 98 THR A O 1
ATOM 760 N N . ALA A 1 99 ? 15.792 -4.726 -10.642 1.00 83.81 99 ALA A N 1
ATOM 761 C CA . ALA A 1 99 ? 17.166 -5.085 -10.317 1.00 83.81 99 ALA A CA 1
ATOM 762 C C . ALA A 1 99 ? 17.768 -4.005 -9.402 1.00 83.81 99 ALA A C 1
ATOM 764 O O . ALA A 1 99 ? 17.514 -2.808 -9.596 1.00 83.81 99 ALA A O 1
ATOM 765 N N . ARG A 1 100 ? 18.557 -4.401 -8.395 1.00 70.06 100 ARG A N 1
ATOM 766 C CA . ARG A 1 100 ? 19.361 -3.434 -7.645 1.00 70.06 100 ARG A CA 1
ATOM 767 C C . ARG A 1 100 ? 20.418 -2.905 -8.606 1.00 70.06 100 ARG A C 1
ATOM 769 O O . ARG A 1 100 ? 21.388 -3.590 -8.901 1.00 70.06 100 ARG A O 1
ATOM 776 N N . ARG A 1 101 ? 20.208 -1.703 -9.130 1.00 58.12 101 ARG A N 1
ATOM 777 C CA . ARG A 1 101 ? 21.285 -0.957 -9.769 1.00 58.12 101 ARG A CA 1
ATOM 778 C C . ARG A 1 101 ? 22.044 -0.247 -8.666 1.00 58.12 101 ARG A C 1
ATOM 780 O O . ARG A 1 101 ? 21.420 0.375 -7.801 1.00 58.12 101 ARG A O 1
ATOM 787 N N . ASP A 1 102 ? 23.365 -0.329 -8.712 1.00 43.50 102 ASP A N 1
ATOM 788 C CA . ASP A 1 102 ? 24.248 0.545 -7.952 1.00 43.50 102 ASP A CA 1
ATOM 789 C C . ASP A 1 102 ? 24.087 1.970 -8.497 1.00 43.50 102 ASP A C 1
ATOM 791 O O . ASP A 1 102 ? 24.939 2.502 -9.202 1.00 43.50 102 ASP A O 1
ATOM 795 N N . TYR A 1 103 ? 22.943 2.599 -8.217 1.00 41.38 103 TYR A N 1
ATOM 796 C CA . TYR A 1 103 ? 22.810 4.040 -8.311 1.00 41.38 103 TYR A CA 1
ATOM 797 C C . TYR A 1 103 ? 23.629 4.604 -7.162 1.00 41.38 103 TYR A C 1
ATOM 799 O O . TYR A 1 103 ? 23.114 4.911 -6.084 1.00 41.38 103 TYR A O 1
ATOM 807 N N . SER A 1 104 ? 24.937 4.681 -7.387 1.00 35.03 104 SER A N 1
ATOM 808 C CA . SER A 1 104 ? 25.796 5.520 -6.589 1.00 35.03 104 SER A CA 1
ATOM 809 C C . SER A 1 104 ? 25.153 6.917 -6.573 1.00 35.03 104 SER A C 1
ATOM 811 O O . SER A 1 104 ? 24.749 7.473 -7.597 1.00 35.03 104 SER A O 1
ATOM 813 N N . ASN A 1 105 ? 25.009 7.456 -5.362 1.00 34.88 105 ASN A N 1
ATOM 814 C CA . ASN A 1 105 ? 24.909 8.883 -5.043 1.00 34.88 105 ASN A CA 1
ATOM 815 C C . ASN A 1 105 ? 23.532 9.495 -4.724 1.00 34.88 105 ASN A C 1
ATOM 817 O O . ASN A 1 105 ? 23.559 10.608 -4.212 1.00 34.88 105 ASN A O 1
ATOM 821 N N . ASN A 1 106 ? 22.353 8.892 -4.971 1.00 38.12 106 ASN A N 1
ATOM 822 C CA . ASN A 1 106 ? 21.107 9.651 -4.677 1.00 38.12 106 ASN A CA 1
ATOM 823 C C . ASN A 1 106 ? 19.784 8.899 -4.428 1.00 38.12 106 ASN A C 1
ATOM 825 O O . ASN A 1 106 ? 18.724 9.524 -4.379 1.00 38.12 106 ASN A O 1
ATOM 829 N N . LEU A 1 107 ? 19.795 7.577 -4.244 1.00 42.78 107 LEU A N 1
ATOM 830 C CA . LEU A 1 107 ? 18.596 6.843 -3.823 1.00 42.78 107 LEU A CA 1
ATOM 831 C C . LEU A 1 107 ? 18.819 6.271 -2.427 1.00 42.78 107 LEU A C 1
ATOM 833 O O . LEU A 1 107 ? 19.411 5.212 -2.254 1.00 42.78 107 LEU A O 1
ATOM 837 N N . ASP A 1 108 ? 18.339 7.034 -1.449 1.00 41.09 108 ASP A N 1
ATOM 838 C CA . ASP A 1 108 ? 18.278 6.734 -0.022 1.00 41.09 108 ASP A CA 1
ATOM 839 C C . ASP A 1 108 ? 18.017 5.230 0.228 1.00 41.09 108 ASP A C 1
ATOM 841 O O . ASP A 1 108 ? 16.958 4.694 -0.113 1.00 41.09 108 ASP A O 1
ATOM 845 N N . SER A 1 109 ? 19.030 4.540 0.759 1.00 39.72 109 SER A N 1
ATOM 846 C CA . SER A 1 109 ? 19.159 3.084 0.916 1.00 39.72 109 SER A CA 1
ATOM 847 C C . SER A 1 109 ? 18.008 2.436 1.704 1.00 39.72 109 SER A C 1
ATOM 849 O O . SER A 1 109 ? 18.122 2.164 2.900 1.00 39.72 109 SER A O 1
ATOM 851 N N . ARG A 1 110 ? 16.875 2.169 1.043 1.00 46.19 110 ARG A N 1
ATOM 852 C CA . ARG A 1 110 ? 15.662 1.564 1.632 1.00 46.19 110 ARG A CA 1
ATOM 853 C C . ARG A 1 110 ? 15.205 0.350 0.821 1.00 46.19 110 ARG A C 1
ATOM 855 O O . ARG A 1 110 ? 14.125 0.347 0.245 1.00 46.19 110 ARG A O 1
ATOM 862 N N . ALA A 1 111 ? 16.064 -0.662 0.719 1.00 44.84 111 ALA A N 1
ATOM 863 C CA . ALA A 1 111 ? 15.725 -1.905 0.034 1.00 44.84 111 ALA A CA 1
ATOM 864 C C . ALA A 1 111 ? 14.693 -2.724 0.832 1.00 44.84 111 ALA A C 1
ATOM 866 O O . ALA A 1 111 ? 14.698 -2.764 2.067 1.00 44.84 111 ALA A O 1
ATOM 867 N N . THR A 1 112 ? 13.812 -3.401 0.109 1.00 46.91 112 THR A N 1
ATOM 868 C CA . THR A 1 112 ? 12.794 -4.305 0.654 1.00 46.91 112 THR A CA 1
ATOM 869 C C . THR A 1 112 ? 13.349 -5.684 0.473 1.00 46.91 112 THR A C 1
ATOM 871 O O . THR A 1 112 ? 13.413 -6.164 -0.651 1.00 46.91 112 THR A O 1
ATOM 874 N N . ALA A 1 113 ? 13.830 -6.291 1.555 1.00 43.25 113 ALA A N 1
ATOM 875 C CA . ALA A 1 113 ? 14.293 -7.661 1.479 1.00 43.25 113 ALA A CA 1
ATOM 876 C C . ALA A 1 113 ? 13.118 -8.530 1.016 1.00 43.25 113 ALA A C 1
ATOM 878 O O . ALA A 1 113 ? 12.168 -8.727 1.765 1.00 43.25 113 ALA A O 1
ATOM 879 N N . LEU A 1 114 ? 13.166 -9.025 -0.223 1.00 46.91 114 LEU A N 1
ATOM 880 C CA . LEU A 1 114 ? 12.513 -10.288 -0.539 1.00 46.91 114 LEU A CA 1
ATOM 881 C C . LEU A 1 114 ? 13.128 -11.299 0.428 1.00 46.91 114 LEU A C 1
ATOM 883 O O . LEU A 1 114 ? 14.352 -11.455 0.464 1.00 46.91 114 LEU A O 1
ATOM 887 N N . LEU A 1 115 ? 12.303 -11.913 1.273 1.00 40.53 115 LEU A N 1
ATOM 888 C CA . LEU A 1 115 ? 12.760 -13.086 1.996 1.00 40.53 115 LEU A CA 1
ATOM 889 C C . LEU A 1 115 ? 13.012 -14.168 0.947 1.00 40.53 115 LEU A C 1
ATOM 891 O O . LEU A 1 115 ? 12.117 -14.498 0.176 1.00 40.53 115 LEU A O 1
ATOM 895 N N . GLU A 1 116 ? 14.243 -14.677 0.941 1.00 41.41 116 GLU A N 1
ATOM 896 C CA . GLU A 1 116 ? 14.619 -15.930 0.282 1.00 41.41 116 GLU A CA 1
ATOM 897 C C . GLU A 1 116 ? 14.562 -15.917 -1.256 1.00 41.41 116 GLU A C 1
ATOM 899 O O . GLU A 1 116 ? 14.023 -16.825 -1.877 1.00 41.41 116 GLU A O 1
ATOM 904 N N . ILE A 1 117 ? 15.235 -14.960 -1.904 1.00 41.53 117 ILE A N 1
ATOM 905 C CA . ILE A 1 117 ? 16.118 -15.415 -2.989 1.00 41.53 117 ILE A CA 1
ATOM 906 C C . ILE A 1 117 ? 17.364 -15.900 -2.246 1.00 41.53 117 ILE A C 1
ATOM 908 O O . ILE A 1 117 ? 18.019 -15.060 -1.620 1.00 41.53 117 ILE A O 1
ATOM 912 N N . PRO A 1 118 ? 17.649 -17.214 -2.184 1.00 38.22 118 PRO A N 1
ATOM 913 C CA . PRO A 1 118 ? 18.857 -17.698 -1.540 1.00 38.22 118 PRO A CA 1
ATOM 914 C C . PRO A 1 118 ? 20.036 -16.935 -2.137 1.00 38.22 118 PRO A C 1
ATOM 916 O O . PRO A 1 118 ? 20.266 -16.985 -3.343 1.00 38.22 118 PRO A O 1
ATOM 919 N N . ALA A 1 119 ? 20.772 -16.208 -1.297 1.00 39.81 119 ALA A N 1
ATOM 920 C CA . ALA A 1 119 ? 21.996 -15.528 -1.716 1.00 39.81 119 ALA A CA 1
ATOM 921 C C . ALA A 1 119 ? 23.059 -16.520 -2.245 1.00 39.81 119 ALA A C 1
ATOM 923 O O . ALA A 1 119 ? 24.058 -16.094 -2.814 1.00 39.81 119 ALA A O 1
ATOM 924 N N . ASP A 1 120 ? 22.812 -17.824 -2.085 1.00 37.16 120 ASP A N 1
ATOM 925 C CA . ASP A 1 120 ? 23.715 -18.929 -2.390 1.00 37.16 120 ASP A CA 1
ATOM 926 C C . ASP A 1 120 ? 23.640 -19.491 -3.817 1.00 37.16 120 ASP A C 1
ATOM 928 O O . ASP A 1 120 ? 24.373 -20.432 -4.105 1.00 37.16 120 ASP A O 1
ATOM 932 N N . GLN A 1 121 ? 22.811 -18.966 -4.730 1.00 39.19 121 GLN A N 1
ATOM 933 C CA . GLN A 1 121 ? 22.744 -19.536 -6.092 1.00 39.19 121 GLN A CA 1
ATOM 934 C C . GLN A 1 121 ? 23.230 -18.655 -7.242 1.00 39.19 121 GLN A C 1
ATOM 936 O O . GLN A 1 121 ? 23.341 -19.175 -8.346 1.00 39.19 121 GLN A O 1
ATOM 941 N N . ASP A 1 122 ? 23.596 -17.384 -7.035 1.00 38.59 122 ASP A N 1
ATOM 942 C CA . ASP A 1 122 ? 24.088 -16.584 -8.173 1.00 38.59 122 ASP A CA 1
ATOM 943 C C . ASP A 1 122 ? 24.990 -15.394 -7.797 1.00 38.59 122 ASP A C 1
ATOM 945 O O . ASP A 1 122 ? 24.850 -14.266 -8.276 1.00 38.59 122 ASP A O 1
ATOM 949 N N . ALA A 1 123 ? 25.972 -15.635 -6.922 1.00 36.12 123 ALA A N 1
ATOM 950 C CA . ALA A 1 123 ? 27.034 -14.660 -6.650 1.00 36.12 123 ALA A CA 1
ATOM 951 C C . ALA A 1 123 ? 27.992 -14.449 -7.847 1.00 36.12 123 ALA A C 1
ATOM 953 O O . ALA A 1 123 ? 28.854 -13.570 -7.797 1.00 36.12 123 ALA A O 1
ATOM 954 N N . THR A 1 124 ? 27.830 -15.213 -8.931 1.00 39.50 124 THR A N 1
ATOM 955 C CA . THR A 1 124 ? 28.686 -15.184 -10.125 1.00 39.50 124 THR A CA 1
ATOM 956 C C . THR A 1 124 ? 28.401 -13.981 -11.038 1.00 39.50 124 THR A C 1
ATOM 958 O O . THR A 1 124 ? 29.289 -13.564 -11.775 1.00 39.50 124 THR A O 1
ATOM 961 N N . HIS A 1 125 ? 27.221 -13.350 -10.932 1.00 44.19 125 HIS A N 1
ATOM 962 C CA . HIS A 1 125 ? 26.786 -12.250 -11.816 1.00 44.19 125 HIS A CA 1
ATOM 963 C C . HIS A 1 125 ? 26.658 -10.867 -11.144 1.00 44.19 125 HIS A C 1
ATOM 965 O O . HIS A 1 125 ? 26.056 -9.951 -11.698 1.00 44.19 125 HIS A O 1
ATOM 971 N N . GLY A 1 126 ? 27.228 -10.665 -9.950 1.00 38.62 126 GLY A N 1
ATOM 972 C CA . GLY A 1 126 ? 27.345 -9.321 -9.356 1.00 38.62 126 GLY A CA 1
ATOM 973 C C . GLY A 1 126 ? 26.049 -8.701 -8.803 1.00 38.62 126 GLY A C 1
ATOM 974 O O . GLY A 1 126 ? 26.076 -7.562 -8.337 1.00 38.62 126 GLY A O 1
ATOM 975 N N . TYR A 1 127 ? 24.930 -9.433 -8.761 1.00 40.28 127 TYR A N 1
ATOM 976 C CA . TYR A 1 127 ? 23.675 -8.963 -8.163 1.00 40.28 127 TYR A CA 1
ATOM 977 C C . TYR A 1 127 ? 23.731 -8.989 -6.629 1.00 40.28 127 TYR A C 1
ATOM 979 O O . TYR A 1 127 ? 23.298 -9.932 -5.967 1.00 40.28 127 TYR A O 1
ATOM 987 N N . LYS A 1 128 ? 24.261 -7.924 -6.021 1.00 44.28 128 LYS A N 1
ATOM 988 C CA . LYS A 1 128 ? 24.358 -7.809 -4.558 1.00 44.28 128 LYS A CA 1
ATOM 989 C C . LYS A 1 128 ? 23.092 -7.214 -3.941 1.00 44.28 128 LYS A C 1
ATOM 991 O O . LYS A 1 128 ? 23.071 -6.070 -3.492 1.00 44.28 128 LYS A O 1
ATOM 996 N N . GLY A 1 129 ? 22.041 -8.021 -3.825 1.00 49.88 129 GLY A N 1
ATOM 997 C CA . GLY A 1 129 ? 20.959 -7.798 -2.859 1.00 49.88 129 GLY A CA 1
ATOM 998 C C . GLY A 1 129 ? 19.583 -7.457 -3.440 1.00 49.88 129 GLY A C 1
ATOM 999 O O . GLY A 1 129 ? 19.413 -7.341 -4.652 1.00 49.88 129 GLY A O 1
ATOM 1000 N N . PRO A 1 130 ? 18.577 -7.328 -2.558 1.00 58.34 130 PRO A N 1
ATOM 1001 C CA . PRO A 1 130 ? 17.180 -7.292 -2.955 1.00 58.34 130 PRO A CA 1
ATOM 1002 C C . PRO A 1 130 ? 16.836 -5.989 -3.682 1.00 58.34 130 PRO A C 1
ATOM 1004 O O . PRO A 1 130 ? 17.191 -4.892 -3.246 1.00 58.34 130 PRO A O 1
ATOM 1007 N N . GLY A 1 131 ? 16.128 -6.139 -4.798 1.00 77.88 131 GLY A N 1
ATOM 1008 C CA . GLY A 1 131 ? 15.531 -5.052 -5.559 1.00 77.88 131 GLY A CA 1
ATOM 1009 C C . GLY A 1 131 ? 14.530 -4.206 -4.770 1.00 77.88 131 GLY A C 1
ATOM 1010 O O . GLY A 1 131 ? 14.107 -4.565 -3.671 1.00 77.88 131 GLY A O 1
ATOM 1011 N N . GLN A 1 132 ? 14.103 -3.083 -5.349 1.00 88.38 132 GLN A N 1
ATOM 1012 C CA . GLN A 1 132 ? 12.951 -2.341 -4.831 1.00 88.38 132 GLN A CA 1
ATOM 1013 C C . GLN A 1 132 ? 11.665 -2.976 -5.355 1.00 88.38 132 GLN A C 1
ATOM 1015 O O . GLN A 1 132 ? 11.584 -3.321 -6.533 1.00 88.38 132 GLN A O 1
ATOM 1020 N N . ILE A 1 133 ? 10.676 -3.139 -4.475 1.00 93.12 133 ILE A N 1
ATOM 1021 C CA . ILE A 1 133 ? 9.376 -3.721 -4.815 1.00 93.12 133 ILE A CA 1
ATOM 1022 C C . ILE A 1 133 ? 8.366 -2.600 -5.017 1.00 93.12 133 ILE A C 1
ATOM 1024 O O . ILE A 1 133 ? 8.252 -1.694 -4.190 1.00 93.12 133 ILE A O 1
ATOM 1028 N N . TYR A 1 134 ? 7.601 -2.700 -6.094 1.00 96.00 134 TYR A N 1
ATOM 1029 C CA . TYR A 1 134 ? 6.606 -1.721 -6.490 1.00 96.00 134 TYR A CA 1
ATOM 1030 C C . TYR A 1 134 ? 5.238 -2.358 -6.674 1.00 96.00 134 TYR A C 1
ATOM 1032 O O . TYR A 1 134 ? 5.129 -3.501 -7.118 1.00 96.00 134 TYR A O 1
ATOM 1040 N N . VAL A 1 135 ? 4.198 -1.576 -6.384 1.00 97.62 135 VAL A N 1
ATOM 1041 C CA . VAL A 1 135 ? 2.808 -1.881 -6.740 1.00 97.62 135 VAL A CA 1
ATOM 1042 C C . VAL A 1 135 ? 2.315 -0.820 -7.712 1.00 97.62 135 VAL A C 1
ATOM 1044 O O . VAL A 1 135 ? 2.340 0.366 -7.389 1.00 97.62 135 VAL A O 1
ATOM 1047 N N . VAL A 1 136 ? 1.857 -1.224 -8.895 1.00 97.25 136 VAL A N 1
ATOM 1048 C CA . VAL A 1 136 ? 1.275 -0.299 -9.875 1.00 97.25 136 VAL A CA 1
ATOM 1049 C C . VAL A 1 136 ? -0.100 0.159 -9.396 1.00 97.25 136 VAL A C 1
ATOM 1051 O O . VAL A 1 136 ? -0.969 -0.665 -9.122 1.00 97.25 136 VAL A O 1
ATOM 1054 N N . ILE A 1 137 ? -0.325 1.470 -9.347 1.00 96.25 137 ILE A N 1
ATOM 1055 C CA . ILE A 1 137 ? -1.605 2.069 -8.926 1.00 96.25 137 ILE A CA 1
ATOM 1056 C C . ILE A 1 137 ? -2.363 2.742 -10.061 1.00 96.25 137 ILE A C 1
ATOM 1058 O O . ILE A 1 137 ? -3.575 2.892 -9.977 1.00 96.25 137 ILE A O 1
ATOM 1062 N N . LYS A 1 138 ? -1.672 3.138 -11.130 1.00 91.19 138 LYS A N 1
ATOM 1063 C CA . LYS A 1 138 ? -2.311 3.715 -12.308 1.00 91.19 138 LYS A CA 1
ATOM 1064 C C . LYS A 1 138 ? -1.446 3.490 -13.536 1.00 91.19 138 LYS A C 1
ATOM 1066 O O . LYS A 1 138 ? -0.271 3.866 -13.564 1.00 91.19 138 LYS A O 1
ATOM 1071 N N . GLN A 1 139 ? -2.067 2.933 -14.568 1.00 79.00 139 GLN A N 1
ATOM 1072 C CA . GLN A 1 139 ? -1.566 3.001 -15.931 1.00 79.00 139 GLN A CA 1
ATOM 1073 C C . GLN A 1 139 ? -2.187 4.243 -16.572 1.00 79.00 139 GLN A C 1
ATOM 1075 O O . GLN A 1 139 ? -3.407 4.379 -16.595 1.00 79.00 139 GLN A O 1
ATOM 1080 N N . ASN A 1 140 ? -1.378 5.172 -17.078 1.00 72.12 140 ASN A N 1
ATOM 1081 C CA . ASN A 1 140 ? -1.927 6.212 -17.943 1.00 72.12 140 ASN A CA 1
ATOM 1082 C C . ASN A 1 140 ? -2.300 5.553 -19.276 1.00 72.12 140 ASN A C 1
ATOM 1084 O O . ASN A 1 140 ? -1.415 5.147 -20.033 1.00 72.12 140 ASN A O 1
ATOM 1088 N N . ALA A 1 141 ? -3.600 5.432 -19.545 1.00 60.81 141 ALA A N 1
ATOM 1089 C CA . ALA A 1 141 ? -4.109 5.067 -20.859 1.00 60.81 141 ALA A CA 1
ATOM 1090 C C . ALA A 1 141 ? -3.616 6.127 -21.863 1.00 60.81 141 ALA A C 1
ATOM 1092 O O . ALA A 1 141 ? -4.038 7.276 -21.807 1.00 60.81 141 ALA A O 1
ATOM 1093 N N . GLY A 1 142 ? -2.631 5.771 -22.691 1.00 62.91 142 GLY A N 1
ATOM 1094 C CA . GLY A 1 142 ? -2.002 6.665 -23.673 1.00 62.91 142 GLY A CA 1
ATOM 1095 C C . GLY A 1 142 ? -0.539 7.041 -23.400 1.00 62.91 142 GLY A C 1
ATOM 1096 O O . GLY A 1 142 ? 0.164 7.405 -24.336 1.00 62.91 142 GLY A O 1
ATOM 1097 N N . SER A 1 143 ? -0.026 6.891 -22.172 1.00 66.81 143 SER A N 1
ATOM 1098 C CA . SER A 1 143 ? 1.411 7.076 -21.894 1.00 66.81 143 SER A CA 1
ATOM 1099 C C . SER A 1 143 ? 2.131 5.730 -21.955 1.00 66.81 143 SER A C 1
ATOM 1101 O O . SER A 1 143 ? 1.931 4.822 -21.139 1.00 66.81 143 SER A O 1
ATOM 1103 N N . ILE A 1 144 ? 2.973 5.600 -22.976 1.00 74.00 144 ILE A N 1
ATOM 1104 C CA . ILE A 1 144 ? 3.752 4.393 -23.273 1.00 74.00 144 ILE A CA 1
ATOM 1105 C C . ILE A 1 144 ? 5.021 4.333 -22.404 1.00 74.00 144 ILE A C 1
ATOM 1107 O O . ILE A 1 144 ? 5.595 3.266 -22.209 1.00 74.00 144 ILE A O 1
ATOM 1111 N N . ASP A 1 145 ? 5.442 5.455 -21.822 1.00 89.38 145 ASP A N 1
ATOM 1112 C CA . ASP A 1 145 ? 6.766 5.615 -21.225 1.00 89.38 145 ASP A CA 1
ATOM 1113 C C . ASP A 1 145 ? 6.829 5.284 -19.726 1.00 89.38 145 ASP A C 1
ATOM 1115 O O . ASP A 1 145 ? 7.856 4.778 -19.265 1.00 89.38 145 ASP A O 1
ATOM 1119 N N . HIS A 1 146 ? 5.754 5.510 -18.959 1.00 91.19 146 HIS A N 1
ATOM 1120 C CA . HIS A 1 146 ? 5.783 5.307 -17.508 1.00 91.19 146 HIS A CA 1
ATOM 1121 C C . HIS A 1 146 ? 4.490 4.751 -16.893 1.00 91.19 146 HIS A C 1
ATOM 1123 O O . HIS A 1 146 ? 3.410 4.770 -17.485 1.00 91.19 146 HIS A O 1
ATOM 1129 N N . ALA A 1 147 ? 4.618 4.236 -15.671 1.00 92.81 147 ALA A N 1
ATOM 1130 C CA . ALA A 1 147 ? 3.525 3.835 -14.790 1.00 92.81 147 ALA A CA 1
ATOM 1131 C C . ALA A 1 147 ? 3.653 4.537 -13.430 1.00 92.81 147 ALA A C 1
ATOM 1133 O O . ALA A 1 147 ? 4.763 4.857 -12.998 1.00 92.81 147 ALA A O 1
ATOM 1134 N N . TYR A 1 148 ? 2.536 4.756 -12.736 1.00 94.38 148 TYR A N 1
ATOM 1135 C CA . TYR A 1 148 ? 2.562 5.257 -11.362 1.00 94.38 148 TYR A CA 1
ATOM 1136 C C . TYR A 1 148 ? 2.533 4.092 -10.387 1.00 94.38 148 TYR A C 1
ATOM 1138 O O . TYR A 1 148 ? 1.672 3.213 -10.479 1.00 94.38 148 TYR A O 1
ATOM 1146 N N . CYS A 1 149 ? 3.484 4.095 -9.461 1.00 95.81 149 CYS A N 1
ATOM 1147 C CA . CYS A 1 149 ? 3.711 3.000 -8.536 1.00 95.81 149 CYS A CA 1
ATOM 1148 C C . CYS A 1 149 ? 3.859 3.502 -7.101 1.00 95.81 149 CYS A C 1
ATOM 1150 O O . CYS A 1 149 ? 4.359 4.602 -6.864 1.00 95.81 149 CYS A O 1
ATOM 1152 N N . LEU A 1 150 ? 3.492 2.650 -6.152 1.00 96.50 150 LEU A N 1
ATOM 1153 C CA . LEU A 1 150 ? 3.825 2.795 -4.739 1.00 96.50 150 LEU A CA 1
ATOM 1154 C C . LEU A 1 150 ? 5.011 1.906 -4.402 1.00 96.50 150 LEU A C 1
ATOM 1156 O O . LEU A 1 150 ? 5.162 0.819 -4.963 1.00 96.50 150 LEU A O 1
ATOM 1160 N N . LEU A 1 151 ? 5.847 2.377 -3.484 1.00 94.62 151 LEU A N 1
ATOM 1161 C CA . LEU A 1 151 ? 6.985 1.619 -2.988 1.00 94.62 151 LEU A CA 1
ATOM 1162 C C . LEU A 1 151 ? 6.531 0.721 -1.834 1.00 94.62 151 LEU A C 1
ATOM 1164 O O . LEU A 1 151 ? 5.832 1.163 -0.922 1.00 94.62 151 LEU A O 1
ATOM 1168 N N . VAL A 1 152 ? 6.960 -0.535 -1.857 1.00 95.19 152 VAL A N 1
ATOM 1169 C CA . VAL A 1 152 ? 6.888 -1.423 -0.697 1.00 95.19 152 VAL A CA 1
ATOM 1170 C C . VAL A 1 152 ? 8.242 -1.375 -0.013 1.00 95.19 152 VAL A C 1
ATOM 1172 O O . VAL A 1 152 ? 9.241 -1.557 -0.698 1.00 95.19 152 VAL A O 1
ATOM 1175 N N . ASN A 1 153 ? 8.272 -1.143 1.301 1.00 92.12 153 ASN A N 1
ATOM 1176 C CA . ASN A 1 153 ? 9.457 -0.991 2.148 1.00 92.12 153 ASN A CA 1
ATOM 1177 C C . ASN A 1 153 ? 9.412 -1.945 3.345 1.00 92.12 153 ASN A C 1
ATOM 1179 O O . ASN A 1 153 ? 8.389 -2.055 4.012 1.00 92.12 153 ASN A O 1
ATOM 1183 N N . THR A 1 154 ? 10.544 -2.569 3.686 1.00 89.50 154 THR A N 1
ATOM 1184 C CA . THR A 1 154 ? 10.709 -3.238 5.002 1.00 89.50 154 THR A CA 1
ATOM 1185 C C . THR A 1 154 ? 11.336 -2.342 6.059 1.00 89.50 154 THR A C 1
ATOM 1187 O O . THR A 1 154 ? 11.350 -2.700 7.236 1.00 89.50 154 THR A O 1
ATOM 1190 N N . TYR A 1 155 ? 11.909 -1.208 5.642 1.00 88.31 155 TYR A N 1
ATOM 1191 C CA . TYR A 1 155 ? 12.637 -0.290 6.514 1.00 88.31 155 TYR A CA 1
ATOM 1192 C C . TYR A 1 155 ? 13.699 -1.003 7.368 1.00 88.31 155 TYR A C 1
ATOM 1194 O O . TYR A 1 155 ? 13.713 -0.869 8.587 1.00 88.31 155 TYR A O 1
ATOM 1202 N N . ASN A 1 156 ? 14.578 -1.789 6.734 1.00 82.50 156 ASN A N 1
ATOM 1203 C CA . ASN A 1 156 ? 15.565 -2.640 7.418 1.00 82.50 156 ASN A CA 1
ATOM 1204 C C . ASN A 1 156 ? 14.914 -3.635 8.394 1.00 82.50 156 ASN A C 1
ATOM 1206 O O . ASN A 1 156 ? 15.406 -3.845 9.499 1.00 82.50 156 ASN A O 1
ATOM 1210 N N . ARG A 1 157 ? 13.782 -4.227 7.989 1.00 85.56 157 ARG A N 1
ATOM 1211 C CA . ARG A 1 157 ? 12.948 -5.126 8.813 1.00 85.56 157 ARG A CA 1
ATOM 1212 C C . ARG A 1 157 ? 12.391 -4.498 10.096 1.00 85.56 157 ARG A C 1
ATOM 1214 O O . ARG A 1 157 ? 11.984 -5.219 11.010 1.00 85.56 157 ARG A O 1
ATOM 1221 N N . LEU A 1 158 ? 12.339 -3.170 10.161 1.00 87.75 158 LEU A N 1
ATOM 1222 C CA . LEU A 1 158 ? 11.695 -2.433 11.248 1.00 87.75 158 LEU A CA 1
ATOM 1223 C C . LEU A 1 158 ? 10.244 -2.062 10.918 1.00 87.75 158 LEU A C 1
ATOM 1225 O O . LEU A 1 158 ? 9.502 -1.690 11.822 1.00 87.75 158 LEU A O 1
ATOM 1229 N N . GLY A 1 159 ? 9.824 -2.173 9.653 1.00 93.00 159 GLY A N 1
ATOM 1230 C CA . GLY A 1 159 ? 8.509 -1.708 9.218 1.00 93.00 159 GLY A CA 1
ATOM 1231 C C . GLY A 1 159 ? 8.310 -0.233 9.572 1.00 93.00 159 GLY A C 1
ATOM 1232 O O . GLY A 1 159 ? 9.233 0.572 9.432 1.00 93.00 159 GLY A O 1
ATOM 1233 N N . VAL A 1 160 ? 7.133 0.140 10.071 1.00 96.25 160 VAL A N 1
ATOM 1234 C CA . VAL A 1 160 ? 6.862 1.545 10.438 1.00 96.25 160 VAL A CA 1
ATOM 1235 C C . VAL A 1 160 ? 7.413 1.956 11.809 1.00 96.25 160 VAL A C 1
ATOM 1237 O O . VAL A 1 160 ? 7.173 3.074 12.254 1.00 96.25 160 VAL A O 1
ATOM 1240 N N . ALA A 1 161 ? 8.164 1.083 12.488 1.00 95.31 161 ALA A N 1
ATOM 1241 C CA . ALA A 1 161 ? 8.869 1.437 13.719 1.00 95.31 161 ALA A CA 1
ATOM 1242 C C . ALA A 1 161 ? 10.151 2.253 13.458 1.00 95.31 161 ALA A C 1
ATOM 1244 O O . ALA A 1 161 ? 10.767 2.755 14.397 1.00 95.31 161 ALA A O 1
ATOM 1245 N N . LYS A 1 162 ? 10.588 2.366 12.194 1.00 92.00 162 LYS A N 1
ATOM 1246 C CA . LYS A 1 162 ? 11.743 3.190 11.820 1.00 92.00 162 LYS A CA 1
ATOM 1247 C C . LYS A 1 162 ? 11.458 4.669 12.105 1.00 92.00 162 LYS A C 1
ATOM 1249 O O . LYS A 1 162 ? 10.418 5.197 11.720 1.00 92.00 162 LYS A O 1
ATOM 1254 N N . GLU A 1 163 ? 12.423 5.349 12.720 1.00 92.00 163 GLU A N 1
ATOM 1255 C CA . GLU A 1 163 ? 12.327 6.780 13.017 1.00 92.00 163 GLU A CA 1
ATOM 1256 C C . GLU A 1 163 ? 12.054 7.610 11.749 1.00 92.00 163 GLU A C 1
ATOM 1258 O O . GLU A 1 163 ? 12.647 7.382 10.690 1.00 92.00 163 GLU A O 1
ATOM 1263 N N . GLY A 1 164 ? 11.136 8.574 11.864 1.00 92.00 164 GLY A N 1
ATOM 1264 C CA . GLY A 1 164 ? 10.725 9.457 10.770 1.00 92.00 164 GLY A CA 1
ATOM 1265 C C . GLY A 1 164 ? 9.704 8.855 9.798 1.00 92.00 164 GLY A C 1
ATOM 1266 O O . GLY A 1 164 ? 9.294 9.539 8.863 1.00 92.00 164 GLY A O 1
ATOM 1267 N N . VAL A 1 165 ? 9.277 7.602 9.993 1.00 94.38 165 VAL A N 1
ATOM 1268 C CA . VAL A 1 165 ? 8.193 6.998 9.206 1.00 94.38 165 VAL A CA 1
ATOM 1269 C C . VAL A 1 165 ? 6.842 7.343 9.835 1.00 94.38 165 VAL A C 1
ATOM 1271 O O . VAL A 1 165 ? 6.588 7.033 10.995 1.00 94.38 165 VAL A O 1
ATOM 1274 N N . VAL A 1 166 ? 5.953 7.965 9.056 1.00 95.75 166 VAL A N 1
ATOM 1275 C CA . VAL A 1 166 ? 4.584 8.289 9.485 1.00 95.75 166 VAL A CA 1
ATOM 1276 C C . VAL A 1 166 ? 3.705 7.050 9.330 1.00 95.75 166 VAL A C 1
ATOM 1278 O O . VAL A 1 166 ? 3.356 6.670 8.211 1.00 95.75 166 VAL A O 1
ATOM 1281 N N . LYS A 1 167 ? 3.328 6.406 10.441 1.00 97.25 167 LYS A N 1
ATOM 1282 C CA . LYS A 1 167 ? 2.545 5.152 10.433 1.00 97.25 167 LYS A CA 1
ATOM 1283 C C . LYS A 1 167 ? 1.235 5.285 9.654 1.00 97.25 167 LYS A C 1
ATOM 1285 O O . LYS A 1 167 ? 0.903 4.415 8.854 1.00 97.25 167 LYS A O 1
ATOM 1290 N N . ALA A 1 168 ? 0.561 6.419 9.810 1.00 97.00 168 ALA A N 1
ATOM 1291 C CA . ALA A 1 168 ? -0.696 6.742 9.146 1.00 97.00 168 ALA A CA 1
ATOM 1292 C C . ALA A 1 168 ? -0.633 6.768 7.612 1.00 97.00 168 ALA A C 1
ATOM 1294 O O . ALA A 1 168 ? -1.678 6.653 6.969 1.00 97.00 168 ALA A O 1
ATOM 1295 N N . ASP A 1 169 ? 0.553 6.923 7.022 1.00 97.19 169 ASP A N 1
ATOM 1296 C CA . ASP A 1 169 ? 0.770 6.929 5.568 1.00 97.19 169 ASP A CA 1
ATOM 1297 C C . ASP A 1 169 ? 0.995 5.515 4.996 1.00 97.19 169 ASP A C 1
ATOM 1299 O O . ASP A 1 169 ? 1.233 5.357 3.799 1.00 97.19 169 ASP A O 1
ATOM 1303 N N . HIS A 1 170 ? 0.934 4.477 5.838 1.00 98.06 170 HIS A N 1
ATOM 1304 C CA . HIS A 1 170 ? 1.342 3.120 5.484 1.00 98.06 170 HIS A CA 1
ATOM 1305 C C . HIS A 1 170 ? 0.261 2.072 5.743 1.00 98.06 170 HIS A C 1
ATOM 1307 O O . HIS A 1 170 ? -0.592 2.211 6.624 1.00 98.06 170 HIS A O 1
ATOM 1313 N N . GLY A 1 171 ? 0.348 0.976 4.990 1.00 97.38 171 GLY A N 1
ATOM 1314 C CA . GLY A 1 171 ? -0.422 -0.247 5.208 1.00 97.38 171 GLY A CA 1
ATOM 1315 C C . GLY A 1 171 ? 0.469 -1.486 5.189 1.00 97.38 171 GLY A C 1
ATOM 1316 O O . GLY A 1 171 ? 1.609 -1.454 4.718 1.00 97.38 171 GLY A O 1
ATOM 1317 N N . ILE A 1 172 ? -0.053 -2.598 5.697 1.00 97.81 172 ILE A N 1
ATOM 1318 C CA . ILE A 1 172 ? 0.601 -3.905 5.593 1.00 97.81 172 ILE A CA 1
ATOM 1319 C C . ILE A 1 172 ? 0.325 -4.490 4.206 1.00 97.81 172 ILE A C 1
ATOM 1321 O O . ILE A 1 172 ? -0.815 -4.483 3.748 1.00 97.81 172 ILE A O 1
ATOM 1325 N N . ILE A 1 173 ? 1.351 -5.038 3.555 1.00 97.81 173 ILE A N 1
ATOM 1326 C CA . ILE A 1 173 ? 1.216 -5.830 2.326 1.00 97.81 173 ILE A CA 1
ATOM 1327 C C . ILE A 1 173 ? 1.899 -7.183 2.526 1.00 97.81 173 ILE A C 1
ATOM 1329 O O . ILE A 1 173 ? 2.998 -7.249 3.073 1.00 97.81 173 ILE A O 1
ATOM 1333 N N . TYR A 1 174 ? 1.243 -8.273 2.134 1.00 97.19 174 TYR A N 1
ATOM 1334 C CA . TYR A 1 174 ? 1.706 -9.630 2.425 1.00 97.19 174 TYR A CA 1
ATOM 1335 C C . TYR A 1 174 ? 1.340 -10.610 1.312 1.00 97.19 174 TYR A C 1
ATOM 1337 O O . TYR A 1 174 ? 0.393 -10.390 0.564 1.00 97.19 174 TYR A O 1
ATOM 1345 N N . SER A 1 175 ? 2.067 -11.723 1.224 1.00 94.94 175 SER A N 1
ATOM 1346 C CA . SER A 1 175 ? 1.788 -12.796 0.259 1.00 94.94 175 SER A CA 1
ATOM 1347 C C . SER A 1 175 ? 1.607 -14.184 0.883 1.00 94.94 175 SER A C 1
ATOM 1349 O O . SER A 1 175 ? 1.383 -15.172 0.186 1.00 94.94 175 SER A O 1
ATOM 1351 N N . GLY A 1 176 ? 1.714 -14.280 2.211 1.00 91.06 176 GLY A N 1
ATOM 1352 C CA . GLY A 1 176 ? 1.520 -15.522 2.951 1.00 91.06 176 GLY A CA 1
ATOM 1353 C C . GLY A 1 176 ? 0.053 -15.952 3.062 1.00 91.06 176 GLY A C 1
ATOM 1354 O O . GLY A 1 176 ? -0.876 -15.234 2.695 1.00 91.06 176 GLY A O 1
ATOM 1355 N N . ARG A 1 177 ? -0.163 -17.144 3.631 1.00 94.00 177 ARG A N 1
ATOM 1356 C CA . ARG A 1 177 ? -1.513 -17.639 3.961 1.00 94.00 177 ARG A CA 1
ATOM 1357 C C . ARG A 1 177 ? -2.160 -16.860 5.107 1.00 94.00 177 ARG A C 1
ATOM 1359 O O . ARG A 1 177 ? -3.379 -16.749 5.142 1.00 94.00 177 ARG A O 1
ATOM 1366 N N . GLN A 1 178 ? -1.347 -16.355 6.030 1.00 94.75 178 GLN A N 1
ATOM 1367 C CA . GLN A 1 178 ? -1.791 -15.623 7.210 1.00 94.75 178 GLN A CA 1
ATOM 1368 C C . GLN A 1 178 ? -1.399 -14.148 7.089 1.00 94.75 178 GLN A C 1
ATOM 1370 O O . GLN A 1 178 ? -0.277 -13.835 6.686 1.00 94.75 178 GLN A O 1
ATOM 1375 N N . GLU A 1 179 ? -2.333 -13.263 7.440 1.00 95.69 179 GLU A N 1
ATOM 1376 C CA . GLU A 1 179 ? -2.098 -11.822 7.559 1.00 95.69 179 GLU A CA 1
ATOM 1377 C C . GLU A 1 179 ? -1.128 -11.560 8.726 1.00 95.69 179 GLU A C 1
ATOM 1379 O O . GLU A 1 179 ? -1.440 -11.936 9.864 1.00 95.69 179 GLU A O 1
ATOM 1384 N N . PRO A 1 180 ? 0.038 -10.931 8.484 1.00 94.75 180 PRO A N 1
ATOM 1385 C CA . PRO A 1 180 ? 0.955 -10.596 9.560 1.00 94.75 180 PRO A CA 1
ATOM 1386 C C . PRO A 1 180 ? 0.347 -9.496 10.434 1.00 94.75 180 PRO A C 1
ATOM 1388 O O . PRO A 1 180 ? -0.221 -8.527 9.931 1.00 94.75 180 PRO A O 1
ATOM 1391 N N . GLN A 1 181 ? 0.485 -9.640 11.750 1.00 96.38 181 GLN A N 1
ATOM 1392 C CA . GLN A 1 181 ? 0.082 -8.598 12.691 1.00 96.38 181 GLN A CA 1
ATOM 1393 C C . GLN A 1 181 ? 1.169 -7.514 12.786 1.00 96.38 181 GLN A C 1
ATOM 1395 O O . GLN A 1 181 ? 2.357 -7.851 12.697 1.00 96.38 181 GLN A O 1
ATOM 1400 N N . PRO A 1 182 ? 0.800 -6.232 12.989 1.00 96.44 182 PRO A N 1
ATOM 1401 C CA . PRO A 1 182 ? 1.765 -5.198 13.350 1.00 96.44 182 PRO A CA 1
ATOM 1402 C C . PRO A 1 182 ? 2.577 -5.629 14.574 1.00 96.44 182 PRO A C 1
ATOM 1404 O O . PRO A 1 182 ? 2.020 -6.170 15.534 1.00 96.44 182 PRO A O 1
ATOM 1407 N N . ARG A 1 183 ? 3.889 -5.381 14.572 1.00 96.06 183 ARG A N 1
ATOM 1408 C CA . ARG A 1 183 ? 4.693 -5.592 15.781 1.00 96.06 183 ARG A CA 1
ATOM 1409 C C . ARG A 1 183 ? 4.340 -4.561 16.851 1.00 96.06 183 ARG A C 1
ATOM 1411 O O . ARG A 1 183 ? 3.879 -3.467 16.541 1.00 96.06 183 ARG A O 1
ATOM 1418 N N . GLN A 1 184 ? 4.650 -4.871 18.110 1.00 97.12 184 GLN A N 1
ATOM 1419 C CA . GLN A 1 184 ? 4.398 -3.973 19.243 1.00 97.12 184 GLN A CA 1
ATOM 1420 C C . GLN A 1 184 ? 4.994 -2.568 19.041 1.00 97.12 184 GLN A C 1
ATOM 1422 O O . GLN A 1 184 ? 4.384 -1.577 19.421 1.00 97.12 184 GLN A O 1
ATOM 1427 N N . ASN A 1 185 ? 6.169 -2.474 18.414 1.00 95.75 185 ASN A N 1
ATOM 1428 C CA . ASN A 1 185 ? 6.848 -1.209 18.116 1.00 95.75 185 ASN A CA 1
ATOM 1429 C C . ASN A 1 185 ? 6.318 -0.490 16.860 1.00 95.75 185 ASN A C 1
ATOM 1431 O O . ASN A 1 185 ? 6.704 0.645 16.595 1.00 95.75 185 ASN A O 1
ATOM 1435 N N . GLU A 1 186 ? 5.453 -1.138 16.082 1.00 97.12 186 GLU A N 1
ATOM 1436 C CA . GLU A 1 186 ? 4.727 -0.535 14.964 1.00 97.12 186 GLU A CA 1
ATOM 1437 C C . GLU A 1 186 ? 3.339 -0.036 15.370 1.00 97.12 186 GLU A C 1
ATOM 1439 O O . GLU A 1 186 ? 2.673 0.615 14.568 1.00 97.12 186 GLU A O 1
ATOM 1444 N N . LEU A 1 187 ? 2.891 -0.335 16.593 1.00 96.88 187 LEU A N 1
ATOM 1445 C CA . LEU A 1 187 ? 1.644 0.207 17.115 1.00 96.88 187 LEU A CA 1
ATOM 1446 C C . LEU A 1 187 ? 1.770 1.728 17.307 1.00 96.88 187 LEU A C 1
ATOM 1448 O O . LEU A 1 187 ? 2.859 2.223 17.619 1.00 96.88 187 LEU A O 1
ATOM 1452 N N . PRO A 1 188 ? 0.679 2.485 17.100 1.00 96.38 188 PRO A N 1
ATOM 1453 C CA . PRO A 1 188 ? 0.693 3.921 17.331 1.00 96.38 188 PRO A CA 1
ATOM 1454 C C . PRO A 1 188 ? 0.991 4.239 18.799 1.00 96.38 188 PRO A C 1
ATOM 1456 O O . PRO A 1 188 ? 0.459 3.601 19.711 1.00 96.38 188 PRO A O 1
ATOM 1459 N N . ALA A 1 189 ? 1.822 5.254 19.028 1.00 94.31 189 ALA A N 1
ATOM 1460 C CA . ALA A 1 189 ? 1.974 5.852 20.348 1.00 94.31 189 ALA A CA 1
ATOM 1461 C C . ALA A 1 189 ? 0.736 6.692 20.722 1.00 94.31 189 ALA A C 1
ATOM 1463 O O . ALA A 1 189 ? -0.142 6.963 19.900 1.00 94.31 189 ALA A O 1
ATOM 1464 N N . ARG A 1 190 ? 0.661 7.150 21.979 1.00 92.31 190 ARG A N 1
ATOM 1465 C CA . ARG A 1 190 ? -0.411 8.057 22.419 1.00 92.31 190 ARG A CA 1
ATOM 1466 C C . ARG A 1 190 ? -0.410 9.326 21.555 1.00 92.31 190 ARG A C 1
ATOM 1468 O O . ARG A 1 190 ? 0.582 10.047 21.530 1.00 92.31 190 ARG A O 1
ATOM 1475 N N . GLY A 1 191 ? -1.535 9.599 20.894 1.00 90.69 191 GLY A N 1
ATOM 1476 C CA . GLY A 1 191 ? -1.700 10.757 20.007 1.00 90.69 191 GLY A CA 1
ATOM 1477 C C . GLY A 1 191 ? -1.157 10.564 18.586 1.00 90.69 191 GLY A C 1
ATOM 1478 O O . GLY A 1 191 ? -1.149 11.519 17.817 1.00 90.69 191 GLY A O 1
ATOM 1479 N N . GLU A 1 192 ? -0.709 9.360 18.225 1.00 92.81 192 GLU A N 1
ATOM 1480 C CA . GLU A 1 192 ? -0.306 9.007 16.862 1.00 92.81 192 GLU A CA 1
ATOM 1481 C C . GLU A 1 192 ? -1.413 8.199 16.167 1.00 92.81 192 GLU A C 1
ATOM 1483 O O . GLU A 1 192 ? -2.064 7.357 16.785 1.00 92.81 192 GLU A O 1
ATOM 1488 N N . GLU A 1 193 ? -1.618 8.421 14.869 1.00 93.44 193 GLU A N 1
ATOM 1489 C CA . GLU A 1 193 ? -2.492 7.575 14.052 1.00 93.44 193 GLU A CA 1
ATOM 1490 C C . GLU A 1 193 ? -1.714 6.343 13.551 1.00 93.44 193 GLU A C 1
ATOM 1492 O O . GLU A 1 193 ? -0.586 6.449 13.060 1.00 93.44 193 GLU A O 1
ATOM 1497 N N . GLY A 1 194 ? -2.311 5.158 13.697 1.00 95.56 194 GLY A N 1
ATOM 1498 C CA . GLY A 1 194 ? -1.707 3.888 13.289 1.00 95.56 194 GLY A CA 1
ATOM 1499 C C . GLY A 1 194 ? -1.695 3.664 11.773 1.00 95.56 194 GLY A C 1
ATOM 1500 O O . GLY A 1 194 ? -2.205 4.462 10.991 1.00 95.56 194 GLY A O 1
ATOM 1501 N N . MET A 1 195 ? -1.120 2.536 11.351 1.00 97.31 195 MET A N 1
ATOM 1502 C CA . MET A 1 195 ? -1.233 2.057 9.966 1.00 97.31 195 MET A CA 1
ATOM 1503 C C . MET A 1 195 ? -2.685 1.759 9.575 1.00 97.31 195 MET A C 1
ATOM 1505 O O . MET A 1 195 ? -3.579 1.699 10.413 1.00 97.31 195 MET A O 1
ATOM 1509 N N . PHE A 1 196 ? -2.934 1.524 8.284 1.00 95.44 196 PHE A N 1
ATOM 1510 C CA . PHE A 1 196 ? -4.223 0.981 7.853 1.00 95.44 196 PHE A CA 1
ATOM 1511 C C . PHE A 1 196 ? -4.435 -0.426 8.428 1.00 95.44 196 PHE A C 1
ATOM 1513 O O . PHE A 1 196 ? -3.602 -1.311 8.240 1.00 95.44 196 PHE A O 1
ATOM 1520 N N . ASP A 1 197 ? -5.585 -0.629 9.078 1.00 89.62 197 ASP A N 1
ATOM 1521 C CA . ASP A 1 197 ? -5.945 -1.891 9.740 1.00 89.62 197 ASP A CA 1
ATOM 1522 C C . ASP A 1 197 ? -6.142 -3.067 8.779 1.00 89.62 197 ASP A C 1
ATOM 1524 O O . ASP A 1 197 ? -6.080 -4.228 9.197 1.00 89.62 197 ASP A O 1
ATOM 1528 N N . VAL A 1 198 ? -6.431 -2.766 7.511 1.00 94.50 198 VAL A N 1
ATOM 1529 C CA . VAL A 1 198 ? -6.681 -3.751 6.460 1.00 94.50 198 VAL A CA 1
ATOM 1530 C C . VAL A 1 198 ? -5.413 -3.961 5.641 1.00 94.50 198 VAL A C 1
ATOM 1532 O O . VAL A 1 198 ? -4.972 -3.061 4.923 1.00 94.50 198 VAL A O 1
ATOM 1535 N N . ALA A 1 199 ? -4.854 -5.167 5.725 1.00 96.50 199 ALA A N 1
ATOM 1536 C CA . ALA A 1 199 ? -3.684 -5.563 4.958 1.00 96.50 199 ALA A CA 1
ATOM 1537 C C . ALA A 1 199 ? -4.027 -5.921 3.500 1.00 96.50 199 ALA A C 1
ATOM 1539 O O . ALA A 1 199 ? -5.068 -6.516 3.205 1.00 96.50 199 ALA A O 1
ATOM 1540 N N . LEU A 1 200 ? -3.107 -5.622 2.585 1.00 97.62 200 LEU A N 1
ATOM 1541 C CA . LEU A 1 200 ? -3.206 -5.975 1.173 1.00 97.62 200 LEU A CA 1
ATOM 1542 C C . LEU A 1 200 ? -2.575 -7.345 0.915 1.00 97.62 200 LEU A C 1
ATOM 1544 O O . LEU A 1 200 ? -1.380 -7.537 1.139 1.00 97.62 200 LEU A O 1
ATOM 1548 N N . LYS A 1 201 ? -3.364 -8.294 0.409 1.00 97.88 201 LYS A N 1
ATOM 1549 C CA . LYS A 1 201 ? -2.865 -9.610 0.005 1.00 97.88 201 LYS A CA 1
ATOM 1550 C C . LYS A 1 201 ? -2.340 -9.558 -1.428 1.00 97.88 201 LYS A C 1
ATOM 1552 O O . LYS A 1 201 ? -2.984 -8.979 -2.298 1.00 97.88 201 LYS A O 1
ATOM 1557 N N . VAL A 1 202 ? -1.215 -10.213 -1.685 1.00 97.56 202 VAL A N 1
ATOM 1558 C CA . VAL A 1 202 ? -0.619 -10.395 -3.013 1.00 97.56 202 VAL A CA 1
ATOM 1559 C C . VAL A 1 202 ? -0.644 -11.875 -3.374 1.00 97.56 202 VAL A C 1
ATOM 1561 O O . VAL A 1 202 ? -0.175 -12.718 -2.610 1.00 97.56 202 VAL A O 1
ATOM 1564 N N . ASN A 1 203 ? -1.182 -12.182 -4.550 1.00 97.25 203 ASN A N 1
ATOM 1565 C CA . ASN A 1 203 ? -1.072 -13.488 -5.180 1.00 97.25 203 ASN A CA 1
ATOM 1566 C C . ASN A 1 203 ? 0.257 -13.526 -5.936 1.00 97.25 203 ASN A C 1
ATOM 1568 O O . ASN A 1 203 ? 0.402 -12.848 -6.952 1.00 97.25 203 ASN A O 1
ATOM 1572 N N . MET A 1 204 ? 1.230 -14.261 -5.395 1.00 95.31 204 MET A N 1
ATOM 1573 C CA . MET A 1 204 ? 2.545 -14.415 -6.022 1.00 95.31 204 MET A CA 1
ATOM 1574 C C . MET A 1 204 ? 2.440 -15.328 -7.238 1.00 95.31 204 MET A C 1
ATOM 1576 O O . MET A 1 204 ? 1.741 -16.340 -7.181 1.00 95.31 204 MET A O 1
ATOM 1580 N N . ASP A 1 205 ? 3.176 -15.003 -8.296 1.00 93.94 205 ASP A N 1
ATOM 1581 C CA . ASP A 1 205 ? 3.229 -15.834 -9.501 1.00 93.94 205 ASP A CA 1
ATOM 1582 C C . ASP A 1 205 ? 4.024 -17.125 -9.253 1.00 93.94 205 ASP A C 1
ATOM 1584 O O . ASP A 1 205 ? 3.678 -18.182 -9.777 1.00 93.94 205 ASP A O 1
ATOM 1588 N N . LEU A 1 206 ? 5.056 -17.058 -8.404 1.00 87.88 206 LEU A N 1
ATOM 1589 C CA . LEU A 1 206 ? 5.835 -18.215 -7.966 1.00 87.88 206 LEU A CA 1
ATOM 1590 C C . LEU A 1 206 ? 5.574 -18.509 -6.478 1.00 87.88 206 LEU A C 1
ATOM 1592 O O . LEU A 1 206 ? 5.866 -17.659 -5.636 1.00 87.88 206 LEU A O 1
ATOM 1596 N N . PRO A 1 207 ? 5.094 -19.717 -6.110 1.00 86.69 207 PRO A N 1
ATOM 1597 C CA . PRO A 1 207 ? 4.807 -20.071 -4.714 1.00 86.69 207 PRO A CA 1
ATOM 1598 C C . PRO A 1 207 ? 6.027 -20.074 -3.781 1.00 86.69 207 PRO A C 1
ATOM 1600 O O . PRO A 1 207 ? 5.869 -19.980 -2.561 1.00 86.69 207 PRO A O 1
ATOM 1603 N N . SER A 1 208 ? 7.232 -20.217 -4.342 1.00 85.25 208 SER A N 1
ATOM 1604 C CA . SER A 1 208 ? 8.496 -20.146 -3.602 1.00 85.25 208 SER A CA 1
ATOM 1605 C C . SER A 1 208 ? 8.820 -18.727 -3.137 1.00 85.25 208 SER A C 1
ATOM 1607 O O . SER A 1 208 ? 9.513 -18.560 -2.140 1.00 85.25 208 SER A O 1
ATOM 1609 N N . GLN A 1 209 ? 8.296 -17.705 -3.815 1.00 86.62 209 GLN A N 1
ATOM 1610 C CA . GLN A 1 209 ? 8.568 -16.312 -3.493 1.00 86.62 209 GLN A CA 1
ATOM 1611 C C . GLN A 1 209 ? 7.594 -15.785 -2.449 1.00 86.62 209 GLN A C 1
ATOM 1613 O O . GLN A 1 209 ? 6.384 -16.016 -2.518 1.00 86.62 209 GLN A O 1
ATOM 1618 N N . LYS A 1 210 ? 8.111 -15.019 -1.486 1.00 89.69 210 LYS A N 1
ATOM 1619 C CA . LYS A 1 210 ? 7.291 -14.392 -0.447 1.00 89.69 210 LYS A CA 1
ATOM 1620 C C . LYS A 1 210 ? 7.768 -12.981 -0.131 1.00 89.69 210 LYS A C 1
ATOM 1622 O O . LYS A 1 210 ? 8.960 -12.684 -0.142 1.00 89.69 210 LYS A O 1
ATOM 1627 N N . LEU A 1 211 ? 6.814 -12.112 0.187 1.00 90.56 211 LEU A N 1
ATOM 1628 C CA . LEU A 1 211 ? 7.103 -10.817 0.789 1.00 90.56 211 LEU A CA 1
ATOM 1629 C C . LEU A 1 211 ? 7.535 -11.017 2.244 1.00 90.56 211 LEU A C 1
ATOM 1631 O O . LEU A 1 211 ? 6.988 -11.869 2.950 1.00 90.56 211 LEU A O 1
ATOM 1635 N N . ASP A 1 212 ? 8.488 -10.207 2.705 1.00 92.06 212 ASP A N 1
ATOM 1636 C CA . ASP A 1 212 ? 8.870 -10.181 4.118 1.00 92.06 212 ASP A CA 1
ATOM 1637 C C . ASP A 1 212 ? 7.661 -9.749 4.971 1.00 92.06 212 ASP A C 1
ATOM 1639 O O . ASP A 1 212 ? 6.976 -8.797 4.585 1.00 92.06 212 ASP A O 1
ATOM 1643 N N . PRO A 1 213 ? 7.370 -10.392 6.120 1.00 93.19 213 PRO A N 1
ATOM 1644 C CA . PRO A 1 213 ? 6.294 -9.978 7.022 1.00 93.19 213 PRO A CA 1
ATOM 1645 C C . PRO A 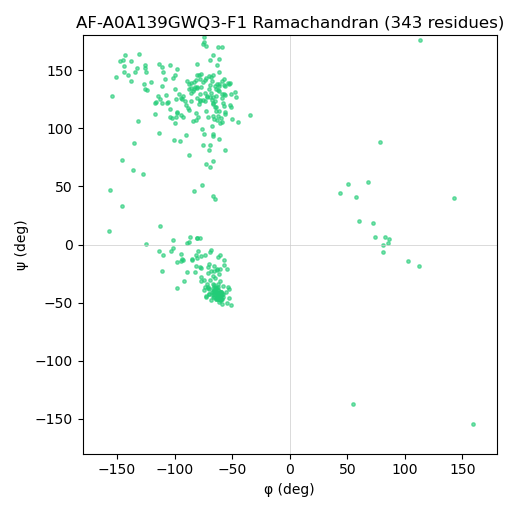1 213 ? 6.370 -8.509 7.469 1.00 93.19 213 PRO A C 1
ATOM 1647 O O . PRO A 1 213 ? 5.353 -7.942 7.871 1.00 93.19 213 PRO A O 1
ATOM 1650 N N . MET A 1 214 ? 7.545 -7.875 7.386 1.00 93.00 214 MET A N 1
ATOM 1651 C CA . MET A 1 214 ? 7.769 -6.449 7.655 1.00 93.00 214 MET A CA 1
ATOM 1652 C C . MET A 1 214 ? 7.527 -5.539 6.446 1.00 93.00 214 MET A C 1
ATOM 1654 O O . MET A 1 214 ? 7.794 -4.344 6.529 1.00 93.00 214 MET A O 1
ATOM 1658 N N . SER A 1 215 ? 7.025 -6.066 5.328 1.00 95.69 215 SER A N 1
ATOM 1659 C CA . SER A 1 215 ? 6.707 -5.283 4.132 1.00 95.69 215 SER A CA 1
ATOM 1660 C C . SER A 1 215 ? 5.540 -4.329 4.392 1.00 95.69 215 SER A C 1
ATOM 1662 O O . SER A 1 215 ? 4.450 -4.734 4.808 1.00 95.69 215 SER A O 1
ATOM 1664 N N . ARG A 1 216 ? 5.774 -3.041 4.147 1.00 96.56 216 ARG A N 1
ATOM 1665 C CA . ARG A 1 216 ? 4.805 -1.953 4.284 1.00 96.56 216 ARG A CA 1
ATOM 1666 C C . ARG A 1 216 ? 4.699 -1.216 2.965 1.00 96.56 216 ARG A C 1
ATOM 1668 O O . ARG A 1 216 ? 5.720 -0.888 2.370 1.00 96.56 216 ARG A O 1
ATOM 1675 N N . ILE A 1 217 ? 3.485 -0.960 2.511 1.00 97.31 217 ILE A N 1
ATOM 1676 C CA . ILE A 1 217 ? 3.251 -0.120 1.338 1.00 97.31 217 ILE A CA 1
ATOM 1677 C C . ILE A 1 217 ? 3.197 1.348 1.782 1.00 97.31 217 ILE A C 1
ATOM 1679 O O . ILE A 1 217 ? 2.528 1.665 2.765 1.00 97.31 217 ILE A O 1
ATOM 1683 N N . ASP A 1 218 ? 3.953 2.214 1.106 1.00 96.69 218 ASP A N 1
ATOM 1684 C CA . ASP A 1 218 ? 3.975 3.665 1.330 1.00 96.69 218 ASP A CA 1
ATOM 1685 C C . ASP A 1 218 ? 2.975 4.337 0.380 1.00 96.69 218 ASP A C 1
ATOM 1687 O O . ASP A 1 218 ? 3.207 4.386 -0.828 1.00 96.69 218 ASP A O 1
ATOM 1691 N N . TYR A 1 219 ? 1.867 4.851 0.922 1.00 97.38 219 TYR A N 1
ATOM 1692 C CA . TYR A 1 219 ? 0.832 5.552 0.154 1.00 97.38 219 TYR A CA 1
ATOM 1693 C C . TYR A 1 219 ? 1.127 7.037 -0.052 1.00 97.38 219 TYR A C 1
ATOM 1695 O O . TYR A 1 219 ? 0.460 7.683 -0.864 1.00 97.38 219 TYR A O 1
ATOM 1703 N N . ARG A 1 220 ? 2.097 7.600 0.677 1.00 94.75 220 ARG A N 1
ATOM 1704 C CA . ARG A 1 220 ? 2.471 9.014 0.578 1.00 94.75 220 ARG A CA 1
ATOM 1705 C C . ARG A 1 220 ? 3.220 9.278 -0.718 1.00 94.75 220 ARG A C 1
ATOM 1707 O O . ARG A 1 220 ? 2.942 10.260 -1.406 1.00 94.75 220 ARG A O 1
ATOM 1714 N N . THR A 1 221 ? 4.172 8.409 -1.044 1.00 91.50 221 THR A N 1
ATOM 1715 C CA . THR A 1 221 ? 5.136 8.653 -2.122 1.00 91.50 221 THR A CA 1
ATOM 1716 C C . THR A 1 221 ? 4.754 7.921 -3.408 1.00 91.50 221 THR A C 1
ATOM 1718 O O . THR A 1 221 ? 5.214 6.808 -3.668 1.00 91.50 221 THR A O 1
ATOM 1721 N N . ILE A 1 222 ? 3.969 8.575 -4.267 1.00 94.75 222 ILE A N 1
ATOM 1722 C CA . ILE A 1 222 ? 3.708 8.079 -5.625 1.00 94.75 222 ILE A CA 1
ATOM 1723 C C . ILE A 1 222 ? 4.957 8.285 -6.490 1.00 94.75 222 ILE A C 1
ATOM 1725 O O . ILE A 1 222 ? 5.445 9.404 -6.650 1.00 94.75 222 ILE A O 1
ATOM 1729 N N . ARG A 1 223 ? 5.471 7.205 -7.082 1.00 92.25 223 ARG A N 1
ATOM 1730 C CA . ARG A 1 223 ? 6.641 7.236 -7.967 1.00 92.25 223 ARG A CA 1
ATOM 1731 C C . ARG A 1 223 ? 6.253 7.012 -9.417 1.00 92.25 223 ARG A C 1
ATOM 1733 O O . ARG A 1 223 ? 5.414 6.171 -9.730 1.00 92.25 223 ARG A O 1
ATOM 1740 N N . ARG A 1 224 ? 6.935 7.726 -10.311 1.00 93.00 224 ARG A N 1
ATOM 1741 C CA . ARG A 1 224 ? 6.885 7.488 -11.754 1.00 93.00 224 ARG A CA 1
ATOM 1742 C C . ARG A 1 224 ? 7.940 6.448 -12.128 1.00 93.00 224 ARG A C 1
ATOM 1744 O O . ARG A 1 224 ? 9.130 6.705 -11.969 1.00 93.00 224 ARG A O 1
ATOM 1751 N N . PHE A 1 225 ? 7.503 5.292 -12.612 1.00 90.19 225 PHE A N 1
ATOM 1752 C CA . PHE A 1 225 ? 8.370 4.184 -12.998 1.00 90.19 225 PHE A CA 1
ATOM 1753 C C . PHE A 1 225 ? 8.469 4.065 -14.529 1.00 90.19 225 PHE A C 1
ATOM 1755 O O . PHE A 1 225 ? 7.426 3.912 -15.169 1.00 90.19 225 PHE A O 1
ATOM 1762 N N . PRO A 1 226 ? 9.670 4.123 -15.136 1.00 91.94 226 PRO A N 1
ATOM 1763 C CA . PRO A 1 226 ? 9.830 3.959 -16.581 1.00 91.94 226 PRO A CA 1
ATOM 1764 C C . PRO A 1 226 ? 9.596 2.508 -17.032 1.00 91.94 226 PRO A C 1
ATOM 1766 O O . PRO A 1 226 ? 10.250 1.589 -16.543 1.00 91.94 226 PRO A O 1
ATOM 1769 N N . LYS A 1 227 ? 8.706 2.293 -18.008 1.00 89.62 227 LYS A N 1
ATOM 1770 C CA . LYS A 1 227 ? 8.277 0.950 -18.459 1.00 89.62 227 LYS A CA 1
ATOM 1771 C C . LYS A 1 227 ? 9.347 0.162 -19.230 1.00 89.62 227 LYS A C 1
ATOM 1773 O O . LYS A 1 227 ? 9.253 -1.055 -19.325 1.00 89.62 227 LYS A O 1
ATOM 1778 N N . HIS A 1 228 ? 10.359 0.845 -19.767 1.00 91.00 228 HIS A N 1
ATOM 1779 C CA . HIS A 1 228 ? 11.454 0.229 -20.528 1.00 91.00 228 HIS A CA 1
ATOM 1780 C C . HIS A 1 228 ? 12.532 -0.417 -19.643 1.00 91.00 228 HIS A C 1
ATOM 1782 O O . HIS A 1 228 ? 13.472 -1.012 -20.162 1.00 91.00 228 HIS A O 1
ATOM 1788 N N . LEU A 1 229 ? 12.444 -0.264 -18.317 1.00 91.38 229 LEU A N 1
ATOM 1789 C CA . LEU A 1 229 ? 13.384 -0.895 -17.398 1.00 91.38 229 LEU A CA 1
ATOM 1790 C C . LEU A 1 229 ? 13.061 -2.378 -17.220 1.00 91.38 229 LEU A C 1
ATOM 1792 O O . LEU A 1 229 ? 11.901 -2.789 -17.207 1.00 91.38 229 LEU A O 1
ATOM 1796 N N . GLU A 1 230 ? 14.109 -3.171 -17.032 1.00 91.62 230 GLU A N 1
ATOM 1797 C CA . GLU A 1 230 ? 13.979 -4.586 -16.713 1.00 91.62 230 GLU A CA 1
ATOM 1798 C C . GLU A 1 230 ? 13.406 -4.773 -15.310 1.00 91.62 230 GLU A C 1
ATOM 1800 O O . GLU A 1 230 ? 13.874 -4.187 -14.327 1.00 91.62 230 GLU A O 1
ATOM 1805 N N . VAL A 1 231 ? 12.381 -5.614 -15.223 1.00 93.38 231 VAL A N 1
ATOM 1806 C CA . VAL A 1 231 ? 11.666 -5.895 -13.983 1.00 93.38 231 VAL A CA 1
ATOM 1807 C C . VAL A 1 231 ? 11.438 -7.386 -13.820 1.00 93.38 231 VAL A C 1
ATOM 1809 O O . VAL A 1 231 ? 11.251 -8.134 -14.785 1.00 93.38 231 VAL A O 1
ATOM 1812 N N . HIS A 1 232 ? 11.419 -7.807 -12.566 1.00 92.81 232 HIS A N 1
ATOM 1813 C CA . HIS A 1 232 ? 11.049 -9.143 -12.164 1.00 92.81 232 HIS A CA 1
ATOM 1814 C C . HIS A 1 232 ? 9.592 -9.154 -11.702 1.00 92.81 232 HIS A C 1
ATOM 1816 O O . HIS A 1 232 ? 9.191 -8.372 -10.840 1.00 92.81 232 HIS A O 1
ATOM 1822 N N . ASN A 1 233 ? 8.785 -10.026 -12.295 1.00 95.06 233 ASN A N 1
ATOM 1823 C CA . ASN A 1 233 ? 7.377 -10.149 -11.951 1.00 95.06 233 ASN A CA 1
ATOM 1824 C C . ASN A 1 233 ? 7.222 -10.954 -10.661 1.00 95.06 233 ASN A C 1
ATOM 1826 O O . ASN A 1 233 ? 7.644 -12.104 -10.620 1.00 95.06 233 ASN A O 1
ATOM 1830 N N . LEU A 1 234 ? 6.609 -10.352 -9.643 1.00 94.75 234 LEU A N 1
ATOM 1831 C CA . LEU A 1 234 ? 6.358 -11.026 -8.371 1.00 94.75 234 LEU A CA 1
ATOM 1832 C C . LEU A 1 234 ? 4.934 -11.571 -8.292 1.00 94.75 234 LEU A C 1
ATOM 1834 O O . LEU A 1 234 ? 4.721 -12.639 -7.725 1.00 94.75 234 LEU A O 1
ATOM 1838 N N . GLY A 1 235 ? 3.955 -10.841 -8.831 1.00 96.81 235 GLY A N 1
ATOM 1839 C CA . GLY A 1 235 ? 2.555 -11.237 -8.752 1.00 96.81 235 GLY A CA 1
ATOM 1840 C C . GLY A 1 235 ? 1.570 -10.095 -8.962 1.00 96.81 235 GLY A C 1
ATOM 1841 O O . GLY A 1 235 ? 1.869 -9.083 -9.603 1.00 96.81 235 GLY A O 1
ATOM 1842 N N . VAL A 1 236 ? 0.372 -10.252 -8.405 1.00 98.25 236 VAL A N 1
ATOM 1843 C CA . VAL A 1 236 ? -0.730 -9.281 -8.477 1.00 98.25 236 VAL A CA 1
ATOM 1844 C C . VAL A 1 236 ? -1.415 -9.157 -7.119 1.00 98.25 236 VAL A C 1
ATOM 1846 O O . VAL A 1 236 ? -1.609 -10.145 -6.413 1.00 98.25 236 VAL A O 1
ATOM 1849 N N . VAL A 1 237 ? -1.796 -7.937 -6.742 1.00 98.19 237 VAL A N 1
ATOM 1850 C CA . VAL A 1 237 ? -2.654 -7.688 -5.579 1.00 98.19 237 VAL A CA 1
ATOM 1851 C C . VAL A 1 237 ? -3.963 -8.460 -5.752 1.00 98.19 237 VAL A C 1
ATOM 1853 O O . VAL A 1 237 ? -4.603 -8.404 -6.798 1.00 98.19 237 VAL A O 1
ATOM 1856 N N . HIS A 1 238 ? -4.347 -9.213 -4.725 1.00 98.00 238 HIS A N 1
ATOM 1857 C CA . HIS A 1 238 ? -5.560 -10.018 -4.721 1.00 98.00 238 HIS A CA 1
ATOM 1858 C C . HIS A 1 238 ? -6.783 -9.133 -5.001 1.00 98.00 238 HIS A C 1
ATOM 1860 O O . HIS A 1 238 ? -6.877 -8.030 -4.472 1.00 98.00 238 HIS A O 1
ATOM 1866 N N . GLU A 1 239 ? -7.761 -9.634 -5.755 1.00 95.88 239 GLU A N 1
ATOM 1867 C CA . GLU A 1 239 ? -8.968 -8.891 -6.151 1.00 95.88 239 GLU A CA 1
ATOM 1868 C C . GLU A 1 239 ? -9.688 -8.239 -4.957 1.00 95.88 239 GLU A C 1
ATOM 1870 O O . GLU A 1 239 ? -9.854 -7.024 -4.913 1.00 95.88 239 GLU A O 1
ATOM 1875 N N . ASN A 1 240 ? -9.981 -9.020 -3.910 1.00 91.19 240 ASN A N 1
ATOM 1876 C CA . ASN A 1 240 ? -10.545 -8.511 -2.648 1.00 91.19 240 ASN A CA 1
ATOM 1877 C C . ASN A 1 240 ? -9.705 -7.423 -1.948 1.00 91.19 240 ASN A C 1
ATOM 1879 O O . ASN A 1 240 ? -10.220 -6.748 -1.061 1.00 91.19 240 ASN A O 1
ATOM 1883 N N . SER A 1 241 ? -8.426 -7.270 -2.299 1.00 96.00 241 SER A N 1
ATOM 1884 C CA . SER A 1 241 ? -7.523 -6.237 -1.785 1.00 96.00 241 SER A CA 1
ATOM 1885 C C . SER A 1 241 ? -7.457 -4.980 -2.660 1.00 96.00 241 SER A C 1
ATOM 1887 O O . SER A 1 241 ? -6.963 -3.959 -2.190 1.00 96.00 241 SER A O 1
ATOM 1889 N N . MET A 1 242 ? -7.986 -5.002 -3.886 1.00 95.44 242 MET A N 1
ATOM 1890 C CA . MET A 1 242 ? -7.885 -3.877 -4.827 1.00 95.44 242 MET A CA 1
ATOM 1891 C C . MET A 1 242 ? -8.635 -2.632 -4.351 1.00 95.44 242 MET A C 1
ATOM 1893 O O . MET A 1 242 ? -8.071 -1.541 -4.352 1.00 95.44 242 MET A O 1
ATOM 1897 N N . ALA A 1 243 ? -9.866 -2.792 -3.860 1.00 89.06 243 ALA A N 1
ATOM 1898 C CA . ALA A 1 243 ? -10.639 -1.668 -3.328 1.00 89.06 243 ALA A CA 1
ATOM 1899 C C . ALA A 1 243 ? -9.948 -1.022 -2.109 1.00 89.06 243 ALA A C 1
ATOM 1901 O O . ALA A 1 243 ? -9.984 0.195 -1.938 1.00 89.06 243 ALA A O 1
ATOM 1902 N N . PHE A 1 244 ? -9.258 -1.826 -1.291 1.00 93.50 244 PHE A N 1
ATOM 1903 C CA . PHE A 1 244 ? -8.457 -1.321 -0.177 1.00 93.50 244 PHE A CA 1
ATOM 1904 C C . PHE A 1 244 ? -7.210 -0.580 -0.668 1.00 93.50 244 PHE A C 1
ATOM 1906 O O . PHE A 1 244 ? -6.928 0.496 -0.158 1.00 93.50 244 PHE A O 1
ATOM 1913 N N . LEU A 1 245 ? -6.497 -1.093 -1.676 1.00 96.19 245 LEU A N 1
ATOM 1914 C CA . LEU A 1 245 ? -5.348 -0.402 -2.272 1.00 96.19 245 LEU A CA 1
ATOM 1915 C C . LEU A 1 245 ? -5.732 1.011 -2.742 1.00 96.19 245 LEU A C 1
ATOM 1917 O O . LEU A 1 245 ? -5.062 1.979 -2.380 1.00 96.19 245 LEU A O 1
ATOM 1921 N N . THR A 1 246 ? -6.821 1.132 -3.505 1.00 94.56 246 THR A N 1
ATOM 1922 C CA . THR A 1 246 ? -7.289 2.422 -4.034 1.00 94.56 246 THR A CA 1
ATOM 1923 C C . THR A 1 246 ? -7.806 3.338 -2.924 1.00 94.56 246 THR A C 1
ATOM 1925 O O . THR A 1 246 ? -7.381 4.490 -2.841 1.00 94.56 246 THR A O 1
ATOM 1928 N N . GLY A 1 247 ? -8.659 2.834 -2.026 1.00 89.50 247 GLY A N 1
ATOM 1929 C CA . GLY A 1 247 ? -9.247 3.650 -0.961 1.00 89.50 247 GLY A CA 1
ATOM 1930 C C . GLY A 1 247 ? -8.220 4.149 0.062 1.00 89.50 247 GLY A C 1
ATOM 1931 O O . GLY A 1 247 ? -8.268 5.307 0.474 1.00 89.50 247 GLY A O 1
ATOM 1932 N N . GLN A 1 248 ? -7.243 3.315 0.436 1.00 95.44 248 GLN A N 1
ATOM 1933 C CA . GLN A 1 248 ? -6.157 3.717 1.341 1.00 95.44 248 GLN A CA 1
ATOM 1934 C C . GLN A 1 248 ? -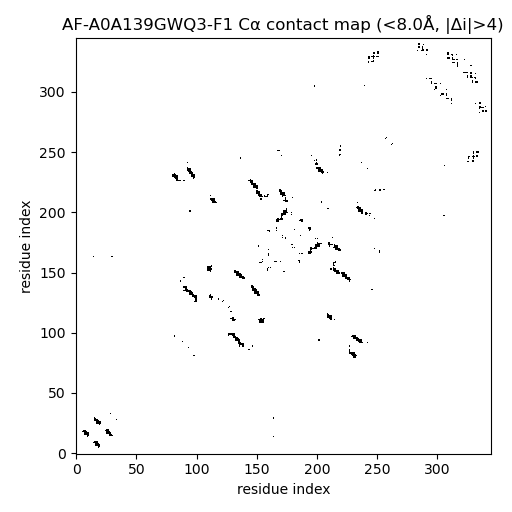5.244 4.766 0.691 1.00 95.44 248 GLN A C 1
ATOM 1936 O O . GLN A 1 248 ? -4.889 5.756 1.333 1.00 95.44 248 GLN A O 1
ATOM 1941 N N . LEU A 1 249 ? -4.927 4.601 -0.600 1.00 95.69 249 LEU A N 1
ATOM 1942 C CA . LEU A 1 249 ? -4.189 5.598 -1.372 1.00 95.69 249 LEU A CA 1
ATOM 1943 C C . LEU A 1 249 ? -4.928 6.942 -1.409 1.00 95.69 249 LEU A C 1
ATOM 1945 O O . LEU A 1 249 ? -4.341 7.974 -1.087 1.00 95.69 249 LEU A O 1
ATOM 1949 N N . GLN A 1 250 ? -6.210 6.941 -1.780 1.00 92.50 250 GLN A N 1
ATOM 1950 C CA . GLN A 1 250 ? -7.021 8.158 -1.850 1.00 92.50 250 GLN A CA 1
ATOM 1951 C C . GLN A 1 250 ? -7.111 8.869 -0.495 1.00 92.50 250 GLN A C 1
ATOM 1953 O O . GLN A 1 250 ? -6.983 10.095 -0.450 1.00 92.50 250 GLN A O 1
ATOM 1958 N N . ALA A 1 251 ? -7.272 8.124 0.603 1.00 89.19 251 ALA A N 1
ATOM 1959 C CA . ALA A 1 251 ? -7.325 8.686 1.952 1.00 89.19 251 ALA A CA 1
ATOM 1960 C C . ALA A 1 251 ? -6.032 9.440 2.314 1.00 89.19 251 ALA A C 1
ATOM 1962 O O . ALA A 1 251 ? -6.090 10.583 2.772 1.00 89.19 251 ALA A O 1
ATOM 1963 N N . VAL A 1 252 ? -4.862 8.846 2.049 1.00 94.25 252 VAL A N 1
ATOM 1964 C CA . VAL A 1 252 ? -3.566 9.495 2.318 1.00 94.25 252 VAL A CA 1
ATOM 1965 C C . VAL A 1 252 ? -3.348 10.706 1.416 1.00 94.25 252 VAL A C 1
ATOM 1967 O O . VAL A 1 252 ? -2.969 11.771 1.900 1.00 94.25 252 VAL A O 1
ATOM 1970 N N . GLN A 1 253 ? -3.625 10.583 0.117 1.00 94.44 253 GLN A N 1
ATOM 1971 C CA . GLN A 1 253 ? -3.424 11.681 -0.835 1.00 94.44 253 GLN A CA 1
ATOM 1972 C C . GLN A 1 253 ? -4.349 12.873 -0.549 1.00 94.44 253 GLN A C 1
ATOM 1974 O O . GLN A 1 253 ? -3.917 14.019 -0.652 1.00 94.44 253 GLN A O 1
ATOM 1979 N N . SER A 1 254 ? -5.590 12.623 -0.125 1.00 89.00 254 SER A N 1
ATOM 1980 C CA . SER A 1 254 ? -6.526 13.688 0.262 1.00 89.00 254 SER A CA 1
ATOM 1981 C C . SER A 1 254 ? -6.061 14.409 1.526 1.00 89.00 254 SER A C 1
ATOM 1983 O O . SER A 1 254 ? -6.039 15.637 1.551 1.00 89.00 254 SER A O 1
ATOM 1985 N N . ARG A 1 255 ? -5.588 13.670 2.541 1.00 91.25 255 ARG A N 1
ATOM 1986 C CA . ARG A 1 255 ? -4.985 14.271 3.741 1.00 91.25 255 ARG A CA 1
ATOM 1987 C C . ARG A 1 255 ? -3.790 15.162 3.393 1.00 91.25 255 ARG 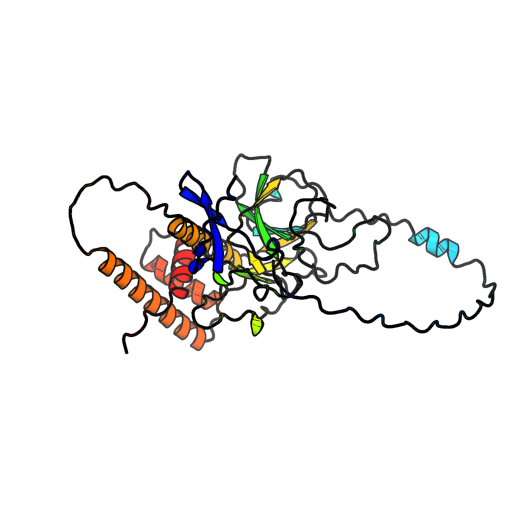A C 1
ATOM 1989 O O . ARG A 1 255 ? -3.697 16.274 3.901 1.00 91.25 255 ARG A O 1
ATOM 1996 N N . ILE A 1 256 ? -2.899 14.703 2.511 1.00 89.62 256 ILE A N 1
ATOM 1997 C CA . ILE A 1 256 ? -1.712 15.471 2.101 1.00 89.62 256 ILE A CA 1
ATOM 1998 C C . ILE A 1 256 ? -2.096 16.778 1.393 1.00 89.62 256 ILE A C 1
ATOM 2000 O O . ILE A 1 256 ? -1.472 17.799 1.675 1.00 89.62 256 ILE A O 1
ATOM 2004 N N . ARG A 1 257 ? -3.111 16.765 0.513 1.00 88.38 257 ARG A N 1
ATOM 2005 C CA . ARG A 1 257 ? -3.623 17.983 -0.146 1.00 88.38 257 ARG A CA 1
ATOM 2006 C C . ARG A 1 257 ? -4.185 18.982 0.865 1.00 88.38 257 ARG A C 1
ATOM 2008 O O . ARG A 1 257 ? -3.778 20.141 0.863 1.00 88.38 257 ARG A O 1
ATOM 2015 N N . HIS A 1 258 ? -5.007 18.514 1.807 1.00 86.38 258 HIS A N 1
ATOM 2016 C CA . HIS A 1 258 ? -5.522 19.365 2.885 1.00 86.38 258 HIS A CA 1
ATOM 2017 C C . HIS A 1 258 ? -4.402 19.964 3.753 1.00 86.38 258 HIS A C 1
ATOM 2019 O O . HIS A 1 258 ? -4.443 21.145 4.088 1.00 86.38 258 HIS A O 1
ATOM 2025 N N . GLU A 1 259 ? -3.364 19.191 4.090 1.00 83.44 259 GLU A N 1
ATOM 2026 C CA . GLU A 1 259 ? -2.201 19.696 4.838 1.00 83.44 259 GLU A CA 1
ATOM 2027 C C . GLU A 1 259 ? -1.358 20.714 4.058 1.00 83.44 259 GLU A C 1
AT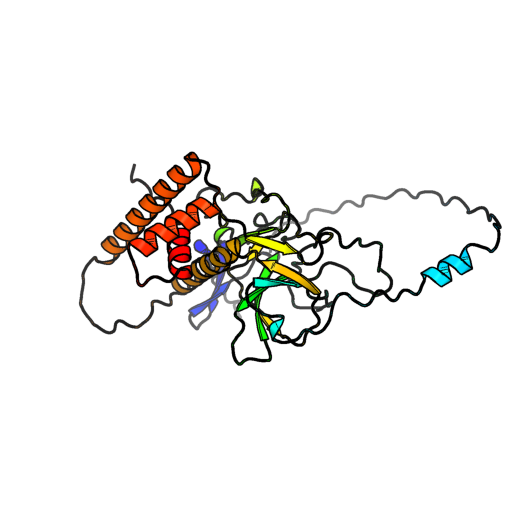OM 2029 O O . GLU A 1 259 ? -0.660 21.529 4.668 1.00 83.44 259 GLU A O 1
ATOM 2034 N N . ALA A 1 260 ? -1.361 20.642 2.725 1.00 85.31 260 ALA A N 1
ATOM 2035 C CA . ALA A 1 260 ? -0.604 21.548 1.869 1.00 85.31 260 ALA A CA 1
ATOM 2036 C C . ALA A 1 260 ? -1.216 22.956 1.801 1.00 85.31 260 ALA A C 1
ATOM 2038 O O . ALA A 1 260 ? -0.562 23.865 1.294 1.00 85.31 260 ALA A O 1
ATOM 2039 N N . GLY A 1 261 ? -2.419 23.160 2.350 1.00 79.19 261 GLY A N 1
ATOM 2040 C CA . GLY A 1 261 ? -3.120 24.436 2.247 1.00 79.19 261 GLY A CA 1
ATOM 2041 C C . GLY A 1 261 ? -3.663 24.696 0.844 1.00 79.19 261 GLY A C 1
ATOM 2042 O O . GLY A 1 261 ? -3.978 25.837 0.524 1.00 79.19 261 GLY A O 1
ATOM 2043 N N . GLU A 1 262 ? -3.798 23.652 0.021 1.00 64.62 262 GLU A N 1
ATOM 2044 C CA . GLU A 1 262 ? -4.672 23.671 -1.151 1.00 64.62 262 GLU A CA 1
ATOM 2045 C C . GLU A 1 262 ? -6.118 23.616 -0.631 1.00 64.62 262 GLU A C 1
ATOM 2047 O O . GLU A 1 262 ? -6.801 22.600 -0.694 1.00 64.62 262 GLU A O 1
ATOM 2052 N N . THR A 1 263 ? -6.563 24.701 0.006 1.00 57.56 263 THR A N 1
ATOM 2053 C CA . THR A 1 263 ? -7.985 25.035 0.025 1.00 57.56 263 THR A CA 1
ATOM 2054 C C . THR A 1 263 ? -8.333 25.284 -1.428 1.00 57.56 263 THR A C 1
ATOM 2056 O O . THR A 1 263 ? -7.843 26.268 -1.984 1.00 57.56 263 THR A O 1
ATOM 2059 N N . ASP A 1 264 ? -9.066 24.360 -2.050 1.00 53.38 264 ASP A N 1
ATOM 2060 C CA . ASP A 1 264 ? -9.599 24.525 -3.398 1.00 53.38 264 ASP A CA 1
ATOM 2061 C C . ASP A 1 264 ? -10.198 25.931 -3.497 1.00 53.38 264 ASP A C 1
ATOM 2063 O O . ASP A 1 264 ? -11.205 26.249 -2.866 1.00 53.38 264 ASP A O 1
ATOM 2067 N N . GLY A 1 265 ? -9.485 26.814 -4.195 1.00 50.09 265 GLY A N 1
ATOM 2068 C CA . GLY A 1 265 ? -9.830 28.220 -4.361 1.00 50.09 265 GLY A CA 1
ATOM 2069 C C . GLY A 1 265 ? -10.955 28.381 -5.372 1.00 50.09 265 GLY A C 1
ATOM 2070 O O . GLY A 1 265 ? -10.797 29.136 -6.324 1.00 50.09 265 GLY A O 1
ATOM 2071 N N . ASP A 1 266 ? -12.045 27.640 -5.184 1.00 51.41 266 ASP A N 1
ATOM 2072 C CA . ASP A 1 266 ? -13.241 27.686 -6.018 1.00 51.41 266 ASP A CA 1
ATOM 2073 C C . ASP A 1 266 ? -14.508 27.690 -5.157 1.00 51.41 266 ASP A C 1
ATOM 2075 O O . ASP A 1 266 ? -15.330 26.779 -5.151 1.00 51.41 266 ASP A O 1
ATOM 2079 N N . SER A 1 267 ? -14.638 28.763 -4.388 1.00 49.38 267 SER A N 1
ATOM 2080 C CA . SER A 1 267 ? -15.936 29.351 -4.080 1.00 49.38 267 SER A CA 1
ATOM 2081 C C . SER A 1 267 ? -15.726 30.855 -3.974 1.00 49.38 267 SER A C 1
ATOM 2083 O O . SER A 1 267 ? -15.677 31.442 -2.892 1.00 49.38 267 SER A O 1
ATOM 2085 N N . GLY A 1 268 ? -15.513 31.476 -5.133 1.00 49.12 268 GLY A N 1
ATOM 2086 C CA . GLY A 1 268 ? -15.704 32.908 -5.301 1.00 49.12 268 GLY A CA 1
ATOM 2087 C C . GLY A 1 268 ? -17.190 33.238 -5.228 1.00 49.12 268 GLY A C 1
ATOM 2088 O O . GLY A 1 268 ? -17.759 33.641 -6.228 1.00 49.12 268 GLY A O 1
ATOM 2089 N N . ASP A 1 269 ? -17.794 33.056 -4.058 1.00 52.88 269 ASP A N 1
ATOM 2090 C CA . ASP A 1 269 ? -19.020 33.736 -3.668 1.00 52.88 269 ASP A CA 1
ATOM 2091 C C . ASP A 1 269 ? -18.781 34.286 -2.267 1.00 52.88 269 ASP A C 1
ATOM 2093 O O . ASP A 1 269 ? -18.642 33.566 -1.278 1.00 52.88 269 ASP A O 1
ATOM 2097 N N . ALA A 1 270 ? -18.616 35.602 -2.230 1.00 53.03 270 ALA A N 1
ATOM 2098 C CA . ALA A 1 270 ? -18.533 36.378 -1.017 1.00 53.03 270 ALA A CA 1
ATOM 2099 C C . ALA A 1 270 ? -19.897 36.323 -0.319 1.00 53.03 270 ALA A C 1
ATOM 2101 O O . ALA A 1 270 ? -20.769 37.133 -0.620 1.00 53.03 270 ALA A O 1
ATOM 2102 N N . ASP A 1 271 ? -20.077 35.375 0.599 1.00 54.12 271 ASP A N 1
ATOM 2103 C CA . ASP A 1 271 ? -21.115 35.484 1.619 1.00 54.12 271 ASP A CA 1
ATOM 2104 C C . ASP A 1 271 ? -20.459 35.534 2.999 1.00 54.12 271 ASP A C 1
ATOM 2106 O O . ASP A 1 271 ? -19.762 34.622 3.455 1.00 54.12 271 ASP A O 1
ATOM 2110 N N . GLU A 1 272 ? -20.593 36.699 3.618 1.00 55.19 272 GLU A N 1
ATOM 2111 C CA . GLU A 1 272 ? -19.970 37.053 4.876 1.00 55.19 272 GLU A CA 1
ATOM 2112 C C . GLU A 1 272 ? -20.651 36.306 6.030 1.00 55.19 272 GLU A C 1
ATOM 2114 O O . GLU A 1 272 ? -21.789 36.576 6.399 1.00 55.19 272 GLU A O 1
ATOM 2119 N N . GLY A 1 273 ? -19.891 35.417 6.670 1.00 51.94 273 GLY A N 1
ATOM 2120 C CA . GLY A 1 273 ? -20.043 35.103 8.087 1.00 51.94 273 GLY A CA 1
ATOM 2121 C C . GLY A 1 273 ? -21.188 34.165 8.451 1.00 51.94 273 GLY A C 1
ATOM 2122 O O . GLY A 1 273 ? -22.236 34.611 8.909 1.00 51.94 273 GLY A O 1
ATOM 2123 N N . ARG A 1 274 ? -20.923 32.854 8.436 1.00 51.31 274 ARG A N 1
ATOM 2124 C CA . ARG A 1 274 ? -21.621 31.889 9.298 1.00 51.31 274 ARG A CA 1
ATOM 2125 C C . ARG A 1 274 ? -20.740 30.691 9.639 1.00 51.31 274 ARG A C 1
ATOM 2127 O O . ARG A 1 274 ? -19.927 30.225 8.853 1.00 51.31 274 ARG A O 1
ATOM 2134 N N . ASP A 1 275 ? -20.932 30.236 10.865 1.00 56.56 275 ASP A N 1
ATOM 2135 C CA . ASP A 1 275 ? -20.238 29.207 11.642 1.00 56.56 275 ASP A CA 1
ATOM 2136 C C . ASP A 1 275 ? -20.417 27.768 11.076 1.00 56.56 275 ASP A C 1
ATOM 2138 O O . ASP A 1 275 ? -20.674 26.809 11.804 1.00 56.56 275 ASP A O 1
ATOM 2142 N N . GLU A 1 276 ? -20.357 27.591 9.751 1.00 55.09 276 GLU A N 1
ATOM 2143 C CA . GLU A 1 276 ? -20.761 26.344 9.073 1.00 55.09 276 GLU A CA 1
ATOM 2144 C C . GLU A 1 276 ? -19.726 25.211 9.168 1.00 55.09 276 GLU A C 1
ATOM 2146 O O . GLU A 1 276 ? -20.077 24.032 9.083 1.00 55.09 276 GLU A O 1
ATOM 2151 N N . GLY A 1 277 ? -18.462 25.525 9.470 1.00 56.25 277 GLY A N 1
ATOM 2152 C CA . GLY A 1 277 ? -17.413 24.514 9.655 1.00 56.25 277 GLY A CA 1
ATOM 2153 C C . GLY A 1 277 ? -17.657 23.565 10.840 1.00 56.25 277 GLY A C 1
ATOM 2154 O O . GLY A 1 277 ? -17.112 22.458 10.872 1.00 56.25 277 GLY A O 1
ATOM 2155 N N . SER A 1 278 ? -18.490 23.966 11.806 1.00 66.38 278 SER A N 1
ATOM 2156 C CA . SER A 1 278 ? -18.866 23.133 12.954 1.00 66.38 278 SER A CA 1
ATOM 2157 C C . SER A 1 278 ? -19.854 22.023 12.569 1.00 66.38 278 SER A C 1
ATOM 2159 O O . SER A 1 278 ? -19.724 20.875 13.013 1.00 66.38 278 SER A O 1
ATOM 2161 N N . ALA A 1 279 ? -20.810 22.321 11.683 1.00 73.56 279 ALA A N 1
ATOM 2162 C CA . ALA A 1 279 ? -21.866 21.386 11.303 1.00 73.56 279 ALA A CA 1
ATOM 2163 C C . ALA A 1 279 ? -21.331 20.219 10.458 1.00 73.56 279 ALA A C 1
ATOM 2165 O O . ALA A 1 279 ? -21.671 19.062 10.720 1.00 73.56 279 ALA A O 1
ATOM 2166 N N . ASP A 1 280 ? -20.447 20.494 9.499 1.00 73.69 280 ASP A N 1
ATOM 2167 C CA . ASP A 1 280 ? -19.871 19.450 8.644 1.00 73.69 280 ASP A CA 1
ATOM 2168 C C . ASP A 1 280 ? -18.898 18.543 9.399 1.00 73.69 280 ASP A C 1
ATOM 2170 O O . ASP A 1 280 ? -18.935 17.319 9.232 1.00 73.69 280 ASP A O 1
ATOM 2174 N N . ARG A 1 281 ? -18.100 19.105 10.317 1.00 71.94 281 ARG A N 1
ATOM 2175 C CA . ARG A 1 281 ? -17.276 18.304 11.237 1.00 71.94 281 ARG A CA 1
ATOM 2176 C C . ARG A 1 281 ? -18.137 17.401 12.114 1.00 71.94 281 ARG A C 1
ATOM 2178 O O . ARG A 1 281 ? -17.847 16.211 12.224 1.00 71.94 281 ARG A O 1
ATOM 2185 N N . SER A 1 282 ? -19.232 17.934 12.657 1.00 76.19 282 SER A N 1
ATOM 2186 C CA . SER A 1 282 ? -20.175 17.169 13.479 1.00 76.19 282 SER A CA 1
ATOM 2187 C C . SER A 1 282 ? -20.830 16.031 12.688 1.00 76.19 282 SER A C 1
ATOM 2189 O O . SER A 1 282 ? -20.902 14.896 13.161 1.00 76.19 282 SER A O 1
ATOM 2191 N N . ARG A 1 283 ? -21.254 16.286 11.442 1.00 81.88 283 ARG A N 1
ATOM 2192 C CA . ARG A 1 283 ? -21.811 15.254 10.549 1.00 81.88 283 ARG A CA 1
ATOM 2193 C C . ARG A 1 283 ? -20.794 14.159 10.247 1.00 81.88 283 ARG A C 1
ATOM 2195 O O . ARG A 1 283 ? -21.133 12.976 10.330 1.00 81.88 283 ARG A O 1
ATOM 2202 N N . PHE A 1 284 ? -19.554 14.533 9.936 1.00 80.06 284 PHE A N 1
ATOM 2203 C CA . PHE A 1 284 ? -18.491 13.569 9.665 1.00 80.06 284 PHE A CA 1
ATOM 2204 C C . PHE A 1 284 ? -18.159 12.719 10.901 1.00 80.06 284 PHE A C 1
ATOM 2206 O O . PHE A 1 284 ? -18.025 11.498 10.788 1.00 80.06 284 PHE A O 1
ATOM 2213 N N . ALA A 1 285 ? -18.108 13.327 12.090 1.00 77.06 285 ALA A N 1
ATOM 2214 C CA . ALA A 1 285 ? -17.883 12.627 13.354 1.00 77.06 285 ALA A CA 1
ATOM 2215 C C . ALA A 1 285 ? -18.995 11.604 13.656 1.00 77.06 285 ALA A C 1
ATOM 2217 O O . ALA A 1 285 ? -18.706 10.447 13.978 1.00 77.06 285 ALA A O 1
ATOM 2218 N N . ILE A 1 286 ? -20.267 11.977 13.460 1.00 84.00 286 ILE A N 1
ATOM 2219 C CA . ILE A 1 286 ? -21.415 11.069 13.627 1.00 84.00 286 ILE A CA 1
ATOM 2220 C C . ILE A 1 286 ? -21.313 9.882 12.662 1.00 84.00 286 ILE A C 1
ATOM 2222 O O . ILE A 1 286 ? -21.437 8.727 13.078 1.00 84.00 286 ILE A O 1
ATOM 2226 N N . GLN A 1 287 ? -21.040 10.141 11.380 1.00 87.38 287 GLN A N 1
ATOM 2227 C CA . GLN A 1 287 ? -20.893 9.085 10.375 1.00 87.38 287 GLN A CA 1
ATOM 2228 C C . GLN A 1 287 ? -19.692 8.174 10.660 1.00 87.38 287 GLN A C 1
ATOM 2230 O O . GLN A 1 287 ? -19.775 6.958 10.466 1.00 87.38 287 GLN A O 1
ATOM 2235 N N . SER A 1 288 ? -18.583 8.736 11.149 1.00 84.12 288 SER A N 1
ATOM 2236 C CA . SER A 1 288 ? -17.429 7.963 11.610 1.00 84.12 288 SER A CA 1
ATOM 2237 C C . SER A 1 288 ? -17.816 7.015 12.740 1.00 84.12 288 SER A C 1
ATOM 2239 O O . SER A 1 288 ? -17.505 5.822 12.687 1.00 84.12 288 SER A O 1
ATOM 2241 N N . GLN A 1 289 ? -18.548 7.511 13.737 1.00 83.69 289 GLN A N 1
ATOM 2242 C CA . GLN A 1 289 ? -18.962 6.701 14.874 1.00 83.69 289 GLN A CA 1
ATOM 2243 C C . GLN A 1 289 ? -19.928 5.583 14.463 1.00 83.69 289 GLN A C 1
ATOM 2245 O O . GLN A 1 289 ? -19.779 4.445 14.913 1.00 83.69 289 GLN A O 1
ATOM 2250 N N . GLN A 1 290 ? -20.864 5.867 13.553 1.00 88.94 290 GLN A N 1
ATOM 2251 C CA . GLN A 1 290 ? -21.751 4.855 12.971 1.00 88.94 290 GLN A CA 1
ATOM 2252 C C . GLN A 1 290 ? -20.961 3.766 12.233 1.00 88.94 290 GLN A C 1
ATOM 2254 O O . GLN A 1 290 ? -21.192 2.578 12.468 1.00 88.94 290 GLN A O 1
ATOM 2259 N N . ALA A 1 291 ? -19.983 4.150 11.405 1.00 89.94 291 ALA A N 1
ATOM 2260 C CA . ALA A 1 291 ? -19.131 3.201 10.690 1.00 89.94 291 ALA A CA 1
ATOM 2261 C C . ALA A 1 291 ? -18.321 2.318 11.655 1.00 89.94 291 ALA A C 1
ATOM 2263 O O . ALA A 1 291 ? -18.280 1.098 11.490 1.00 89.94 291 ALA A O 1
ATOM 2264 N N . LYS A 1 292 ? -17.731 2.905 12.706 1.00 87.44 292 LYS A N 1
ATOM 2265 C CA . LYS A 1 292 ? -16.991 2.162 13.742 1.00 87.44 292 LYS A CA 1
ATOM 2266 C C . LYS A 1 292 ? -17.885 1.189 14.505 1.00 87.44 292 LYS A C 1
ATOM 2268 O O . LYS A 1 292 ? -17.474 0.055 14.752 1.00 87.44 292 LYS A O 1
ATOM 2273 N N . ASN A 1 293 ? -19.097 1.603 14.868 1.00 87.88 293 ASN A N 1
ATOM 2274 C CA . ASN A 1 293 ? -20.054 0.738 15.555 1.00 87.88 293 ASN A CA 1
ATOM 2275 C C . ASN A 1 293 ? -20.480 -0.433 14.663 1.00 87.88 293 ASN A C 1
ATOM 2277 O O . ASN A 1 293 ? -20.406 -1.581 15.098 1.00 87.88 293 ASN A O 1
ATOM 2281 N N . GLY A 1 294 ? -20.825 -0.165 13.399 1.00 91.56 294 GLY A N 1
ATOM 2282 C CA . GLY A 1 294 ? -21.141 -1.211 12.425 1.00 91.56 294 GLY A CA 1
ATOM 2283 C C . GLY A 1 294 ? -19.978 -2.187 12.221 1.00 91.56 294 GLY A C 1
ATOM 2284 O O . GLY A 1 294 ? -20.175 -3.401 12.246 1.00 91.56 294 GLY A O 1
ATOM 2285 N N . TYR A 1 295 ? -18.746 -1.677 12.130 1.00 91.88 295 TYR A N 1
ATOM 2286 C CA . TYR A 1 295 ? -17.545 -2.508 12.038 1.00 91.88 295 TYR A CA 1
ATOM 2287 C C . TYR A 1 295 ? -17.377 -3.423 13.258 1.00 91.88 295 TYR A C 1
ATOM 2289 O O . TYR A 1 295 ? -17.153 -4.623 13.100 1.00 91.88 295 TYR A O 1
ATOM 2297 N N . ARG A 1 296 ? -17.519 -2.886 14.479 1.00 88.38 296 ARG A N 1
ATOM 2298 C CA . ARG A 1 296 ? -17.424 -3.670 15.725 1.00 88.38 296 ARG A CA 1
ATOM 2299 C C . ARG A 1 296 ? -18.468 -4.784 15.778 1.00 88.38 296 ARG A C 1
ATOM 2301 O O . ARG A 1 296 ? -18.112 -5.906 16.129 1.00 88.38 296 ARG A O 1
ATOM 2308 N N . ILE A 1 297 ? -19.713 -4.497 15.392 1.00 92.31 297 ILE A N 1
ATOM 2309 C CA . ILE A 1 297 ? -20.800 -5.487 15.351 1.00 92.31 297 ILE A CA 1
ATOM 2310 C C . ILE A 1 297 ? -20.457 -6.619 14.376 1.00 92.31 297 ILE A C 1
ATOM 2312 O O . ILE A 1 297 ? -20.488 -7.787 14.757 1.00 92.31 297 ILE A O 1
ATOM 2316 N N . LEU A 1 298 ? -20.045 -6.289 13.149 1.00 93.62 298 LEU A N 1
ATOM 2317 C CA . LEU A 1 298 ? -19.686 -7.286 12.132 1.00 93.62 298 LEU A CA 1
ATOM 2318 C C . LEU A 1 298 ? -18.493 -8.148 12.567 1.00 93.62 298 LEU A C 1
ATOM 2320 O O . LEU A 1 298 ? -18.485 -9.363 12.356 1.00 93.62 298 LEU A O 1
ATOM 2324 N N . ARG A 1 299 ? -17.494 -7.539 13.217 1.00 94.19 299 ARG A N 1
ATOM 2325 C CA . ARG A 1 299 ? -16.347 -8.259 13.789 1.00 94.19 299 ARG A CA 1
ATOM 2326 C C . ARG A 1 299 ? -16.766 -9.196 14.922 1.00 94.19 299 ARG A C 1
ATOM 2328 O O . ARG A 1 299 ? -16.277 -10.321 14.962 1.00 94.19 299 ARG A O 1
ATOM 2335 N N . ALA A 1 300 ? -17.676 -8.770 15.800 1.00 87.19 300 ALA A N 1
ATOM 2336 C CA . ALA A 1 300 ? -18.218 -9.607 16.873 1.00 87.19 300 ALA A CA 1
ATOM 2337 C C . ALA A 1 300 ? -19.032 -10.800 16.336 1.00 87.19 300 ALA A C 1
ATOM 2339 O O . ALA A 1 300 ? -19.036 -11.863 16.947 1.00 87.19 300 ALA A O 1
ATOM 2340 N N . GLN A 1 301 ? -19.647 -10.656 15.160 1.00 95.94 301 GLN A N 1
ATOM 2341 C CA . GLN A 1 301 ? -20.343 -11.732 14.441 1.00 95.94 301 GLN A CA 1
ATOM 2342 C C . GLN A 1 301 ? -19.399 -12.699 13.697 1.00 95.94 301 GLN A C 1
ATOM 2344 O O . GLN A 1 301 ? -19.859 -13.568 12.963 1.00 95.94 301 GLN A O 1
ATOM 2349 N N . GLY A 1 302 ? -18.078 -12.557 13.852 1.00 92.81 302 GLY A N 1
ATOM 2350 C CA . GLY A 1 302 ? -17.090 -13.439 13.225 1.00 92.81 302 GLY A CA 1
ATOM 2351 C C . GLY A 1 302 ? -16.679 -13.038 11.807 1.00 92.81 302 GLY A C 1
ATOM 2352 O O . GLY A 1 302 ? -15.876 -13.740 11.192 1.00 92.81 302 GLY A O 1
ATOM 2353 N N . SER A 1 303 ? -17.152 -11.898 11.286 1.00 91.00 303 SER A N 1
ATOM 2354 C CA . SER A 1 303 ? -16.686 -11.402 9.987 1.00 91.00 303 SER A CA 1
ATOM 2355 C C . SER A 1 303 ? -15.193 -11.088 10.041 1.00 91.00 303 SER A C 1
ATOM 2357 O O . SER A 1 303 ? -14.694 -10.466 10.988 1.00 91.00 303 SER A O 1
ATOM 2359 N N . THR A 1 304 ? -14.454 -11.453 8.996 1.00 89.94 304 THR A N 1
ATOM 2360 C CA . THR A 1 304 ? -13.081 -10.960 8.802 1.00 89.94 304 THR A CA 1
ATOM 2361 C C . THR A 1 304 ? -13.078 -9.433 8.655 1.00 89.94 304 THR A C 1
ATOM 2363 O O . THR A 1 304 ? -14.105 -8.836 8.328 1.00 89.94 304 THR A O 1
ATOM 2366 N N . LYS A 1 305 ? -11.932 -8.770 8.882 1.00 86.12 305 LYS A N 1
ATOM 2367 C CA . LYS A 1 305 ? -11.823 -7.308 8.703 1.00 86.12 305 LYS A CA 1
ATOM 2368 C C . LYS A 1 305 ? -12.307 -6.886 7.309 1.00 86.12 305 LYS A C 1
ATOM 2370 O O . LYS A 1 305 ? -13.127 -5.983 7.193 1.00 86.12 305 LYS A O 1
ATOM 2375 N N . ASN A 1 306 ? -11.873 -7.607 6.272 1.00 82.62 306 ASN A N 1
ATOM 2376 C CA . ASN A 1 306 ? -12.240 -7.328 4.883 1.00 82.62 306 ASN A CA 1
ATOM 2377 C C . ASN A 1 306 ? -13.741 -7.486 4.640 1.00 82.62 306 ASN A C 1
ATOM 2379 O O . ASN A 1 306 ? -14.350 -6.595 4.057 1.00 82.62 306 ASN A O 1
ATOM 2383 N N . GLN A 1 307 ? -14.346 -8.571 5.133 1.00 89.38 307 GLN A N 1
ATOM 2384 C CA . GLN A 1 307 ? -15.794 -8.782 5.030 1.00 89.38 307 GLN A CA 1
ATOM 2385 C C . GLN A 1 307 ? -16.581 -7.683 5.753 1.00 89.38 307 GLN A C 1
ATOM 2387 O O . GLN A 1 307 ? -17.586 -7.207 5.229 1.00 89.38 307 GLN A O 1
ATOM 2392 N N . ALA A 1 308 ? -16.110 -7.241 6.924 1.00 91.62 308 ALA A N 1
ATOM 2393 C CA . ALA A 1 308 ? -16.760 -6.177 7.678 1.00 91.62 308 ALA A CA 1
ATOM 2394 C C . ALA A 1 308 ? -16.734 -4.842 6.913 1.00 91.62 308 ALA A C 1
ATOM 2396 O O . ALA A 1 308 ? -17.771 -4.196 6.769 1.00 91.62 308 ALA A O 1
ATOM 2397 N N . VAL A 1 309 ? -15.580 -4.447 6.359 1.00 90.69 309 VAL A N 1
ATOM 2398 C CA . VAL A 1 309 ? -15.486 -3.202 5.578 1.00 90.69 309 VAL A CA 1
ATOM 2399 C C . VAL A 1 309 ? -16.269 -3.298 4.263 1.00 90.69 309 VAL A C 1
ATOM 2401 O O . VAL A 1 309 ? -16.980 -2.358 3.920 1.00 90.69 309 VAL A O 1
ATOM 2404 N N . GLN A 1 310 ? -16.222 -4.436 3.561 1.00 91.31 310 GLN A N 1
ATOM 2405 C CA . GLN A 1 310 ? -17.023 -4.659 2.348 1.00 91.31 310 GLN A CA 1
ATOM 2406 C C . GLN A 1 310 ? -18.528 -4.554 2.622 1.00 91.31 310 GLN A C 1
ATOM 2408 O O . GLN A 1 310 ? -19.247 -3.931 1.845 1.00 91.31 310 GLN A O 1
ATOM 2413 N N . SER A 1 311 ? -18.998 -5.098 3.747 1.00 94.81 311 SER A N 1
ATOM 2414 C CA . SER A 1 311 ? -20.409 -5.010 4.145 1.00 94.81 311 SER A CA 1
ATOM 2415 C C . SER A 1 311 ? -20.821 -3.568 4.456 1.00 94.81 311 SER A C 1
ATOM 2417 O O . SER A 1 311 ? -21.872 -3.117 4.009 1.00 94.81 311 SER A O 1
ATOM 2419 N N . LEU A 1 312 ? -19.972 -2.808 5.160 1.00 95.50 312 LEU A N 1
ATOM 2420 C CA . LEU A 1 312 ? -20.198 -1.378 5.404 1.00 95.50 312 LEU A CA 1
ATOM 2421 C C . LEU A 1 312 ? -20.230 -0.564 4.102 1.00 95.50 312 LEU A C 1
ATOM 2423 O O . LEU A 1 312 ? -21.101 0.287 3.938 1.00 95.50 312 LEU A O 1
ATOM 2427 N N . ALA A 1 313 ? -19.313 -0.835 3.169 1.00 93.12 313 ALA A N 1
ATOM 2428 C CA . ALA A 1 313 ? -19.277 -0.160 1.873 1.00 93.12 313 ALA A CA 1
ATOM 2429 C C . ALA A 1 313 ? -20.527 -0.484 1.037 1.00 93.12 313 ALA A C 1
ATOM 2431 O O . ALA A 1 313 ? -21.105 0.410 0.422 1.00 93.12 313 ALA A O 1
ATOM 2432 N N . ALA A 1 314 ? -20.995 -1.736 1.062 1.00 95.38 314 ALA A N 1
ATOM 2433 C CA . ALA A 1 314 ? -22.239 -2.134 0.408 1.00 95.38 314 ALA A CA 1
ATOM 2434 C C . ALA A 1 314 ? -23.461 -1.408 0.998 1.00 95.38 314 ALA A C 1
ATOM 2436 O O . ALA A 1 314 ? -24.276 -0.890 0.237 1.00 95.38 314 ALA A O 1
ATOM 2437 N N . MET A 1 315 ? -23.557 -1.294 2.330 1.00 96.12 315 MET A N 1
ATOM 2438 C CA . MET A 1 315 ? -24.622 -0.522 2.989 1.00 96.12 315 MET A CA 1
ATOM 2439 C C . MET A 1 315 ? -24.576 0.964 2.611 1.00 96.12 315 MET A C 1
ATOM 2441 O O . MET A 1 315 ? -25.614 1.557 2.324 1.00 96.12 315 MET A O 1
ATOM 2445 N N . LEU A 1 316 ? -23.382 1.563 2.542 1.00 95.00 316 LEU A N 1
ATOM 2446 C CA . LEU A 1 316 ? -23.228 2.965 2.148 1.00 95.00 316 LEU A CA 1
ATOM 2447 C C . LEU A 1 316 ? -23.705 3.222 0.710 1.00 95.00 316 LEU A C 1
ATOM 2449 O O . LEU A 1 316 ? -24.315 4.257 0.447 1.00 95.00 316 LEU A O 1
ATOM 2453 N N . ARG A 1 317 ? -23.474 2.274 -0.206 1.00 95.94 317 ARG A N 1
ATOM 2454 C CA . ARG A 1 317 ? -23.968 2.346 -1.593 1.00 95.94 317 ARG A CA 1
ATOM 2455 C C . ARG A 1 317 ? -25.469 2.154 -1.708 1.00 95.94 317 ARG A C 1
ATOM 2457 O O . ARG A 1 317 ? -26.094 2.803 -2.533 1.00 95.94 317 ARG A O 1
ATOM 2464 N N . GLN A 1 318 ? -26.060 1.289 -0.886 1.00 95.75 318 GLN A N 1
ATOM 2465 C CA . GLN A 1 318 ? -27.520 1.158 -0.843 1.00 95.75 318 GLN A CA 1
ATOM 2466 C C . GLN A 1 318 ? -28.188 2.479 -0.439 1.00 95.75 318 GLN A C 1
ATOM 2468 O O . GLN A 1 318 ? -29.282 2.773 -0.904 1.00 95.75 318 GLN A O 1
ATOM 2473 N N . GLN A 1 319 ? -27.514 3.285 0.387 1.00 95.19 319 GLN A N 1
ATOM 2474 C CA . GLN A 1 319 ? -27.970 4.622 0.775 1.00 95.19 319 GLN A CA 1
ATOM 2475 C C . GLN A 1 319 ? -27.632 5.710 -0.257 1.00 95.19 319 GLN A C 1
ATOM 2477 O O . GLN A 1 319 ? -28.291 6.742 -0.274 1.00 95.19 319 GLN A O 1
ATOM 2482 N N . ASN A 1 320 ? -26.612 5.498 -1.096 1.00 94.94 320 ASN A N 1
ATOM 2483 C CA . ASN A 1 320 ? -26.118 6.462 -2.082 1.00 94.94 320 ASN A CA 1
ATOM 2484 C C . ASN A 1 320 ? -25.876 5.735 -3.408 1.00 94.94 320 ASN A C 1
ATOM 2486 O O . ASN A 1 320 ? -24.771 5.252 -3.669 1.00 94.94 320 ASN A O 1
ATOM 2490 N N . THR A 1 321 ? -26.915 5.629 -4.236 1.00 92.81 321 THR A N 1
ATOM 2491 C CA . THR A 1 321 ? -26.882 4.842 -5.481 1.00 92.81 321 THR A CA 1
ATOM 2492 C C . THR A 1 321 ? -25.849 5.340 -6.488 1.00 92.81 321 THR A C 1
ATOM 2494 O O . THR A 1 321 ? -25.343 4.544 -7.277 1.00 92.81 321 THR A O 1
ATOM 2497 N N . ASP A 1 322 ? -25.491 6.622 -6.413 1.00 94.75 322 ASP A N 1
ATOM 2498 C CA . ASP A 1 322 ? -24.524 7.265 -7.309 1.00 94.75 322 ASP A CA 1
ATOM 2499 C C . ASP A 1 322 ? -23.069 6.981 -6.914 1.00 94.75 322 ASP A C 1
ATOM 2501 O O . ASP A 1 322 ? -22.141 7.250 -7.677 1.00 94.75 322 ASP A O 1
ATOM 2505 N N . LEU A 1 323 ? -22.843 6.417 -5.722 1.00 91.81 323 LEU A N 1
ATOM 2506 C CA . LEU A 1 323 ? -21.501 6.155 -5.228 1.00 91.81 323 LEU A CA 1
ATOM 2507 C C . LEU A 1 323 ? -20.904 4.906 -5.892 1.00 91.81 323 LEU A C 1
ATOM 2509 O O . LEU A 1 323 ? -21.438 3.786 -5.799 1.00 91.81 323 LEU A O 1
ATOM 2513 N N . SER A 1 324 ? -19.735 5.082 -6.511 1.00 92.44 324 SER A N 1
ATOM 2514 C CA . SER A 1 324 ? -18.983 3.961 -7.064 1.00 92.44 324 SER A CA 1
ATOM 2515 C C . SER A 1 324 ? -18.546 2.987 -5.949 1.00 92.44 324 SER A C 1
ATOM 2517 O O . SER A 1 324 ? -18.409 3.377 -4.782 1.00 92.44 324 SER A O 1
ATOM 2519 N N . PRO A 1 325 ? -18.315 1.698 -6.267 1.00 88.31 325 PRO A N 1
ATOM 2520 C CA . PRO A 1 325 ? -17.756 0.736 -5.315 1.00 88.31 325 PRO A CA 1
ATOM 2521 C C . PRO A 1 325 ? -16.458 1.201 -4.648 1.00 88.31 325 PRO A C 1
ATOM 2523 O O . PRO A 1 325 ? -16.258 0.957 -3.457 1.00 88.31 325 PRO A O 1
ATOM 2526 N N . GLU A 1 326 ? -15.590 1.868 -5.409 1.00 83.38 326 GLU A N 1
ATOM 2527 C CA . GLU A 1 326 ? -14.290 2.341 -4.935 1.00 83.38 326 GLU A CA 1
ATOM 2528 C C . GLU A 1 326 ? -14.448 3.529 -3.984 1.00 83.38 326 GLU A C 1
ATOM 2530 O O . GLU A 1 326 ? -13.878 3.514 -2.891 1.00 83.38 326 GLU A O 1
ATOM 2535 N N . ASP A 1 327 ? -15.303 4.493 -4.333 1.00 86.75 327 ASP A N 1
ATOM 2536 C CA . ASP A 1 327 ? -15.552 5.675 -3.503 1.00 86.75 327 ASP A CA 1
ATOM 2537 C C . ASP A 1 327 ? -16.251 5.305 -2.192 1.00 86.75 327 ASP A C 1
ATOM 2539 O O . ASP A 1 327 ? -15.911 5.825 -1.129 1.00 86.75 327 ASP A O 1
ATOM 2543 N N . ALA A 1 328 ? -17.180 4.343 -2.226 1.00 90.44 328 ALA A N 1
ATOM 2544 C CA . ALA A 1 328 ? -17.815 3.821 -1.018 1.00 90.44 328 ALA A CA 1
ATOM 2545 C C . ALA A 1 328 ? -16.802 3.188 -0.065 1.00 90.44 328 ALA A C 1
ATOM 2547 O O . ALA A 1 328 ? -16.833 3.435 1.144 1.00 90.44 328 ALA A O 1
ATOM 2548 N N . MET A 1 329 ? -15.882 2.390 -0.611 1.00 88.50 329 MET A N 1
ATOM 2549 C CA . MET A 1 329 ? -14.810 1.780 0.165 1.00 88.50 329 MET A CA 1
ATOM 2550 C C . MET A 1 329 ? -13.901 2.851 0.776 1.00 88.50 329 MET A C 1
ATOM 2552 O O . MET A 1 329 ? -13.606 2.798 1.971 1.00 88.50 329 MET A O 1
ATOM 2556 N N . ALA A 1 330 ? -13.495 3.843 -0.020 1.00 81.19 330 ALA A N 1
ATOM 2557 C CA . ALA A 1 330 ? -12.655 4.948 0.426 1.00 81.19 330 ALA A CA 1
ATOM 2558 C C . ALA A 1 330 ? -13.316 5.748 1.558 1.00 81.19 330 ALA A C 1
ATOM 2560 O O . ALA A 1 330 ? -12.675 6.014 2.578 1.00 81.19 330 ALA A O 1
ATOM 2561 N N . GLN A 1 331 ? -14.613 6.055 1.438 1.00 89.81 331 GLN A N 1
ATOM 2562 C CA . GLN A 1 331 ? -15.362 6.758 2.480 1.00 89.81 331 GLN A CA 1
ATOM 2563 C C . GLN A 1 331 ? -15.451 5.952 3.778 1.00 89.81 331 GLN A C 1
ATOM 2565 O O . GLN A 1 331 ? -15.213 6.503 4.853 1.00 89.81 331 GLN A O 1
ATOM 2570 N N . VAL A 1 332 ? -15.752 4.651 3.711 1.00 91.81 332 VAL A N 1
ATOM 2571 C CA . VAL A 1 332 ? -15.796 3.803 4.915 1.00 91.81 332 VAL A CA 1
ATOM 2572 C C . VAL A 1 332 ? -14.423 3.727 5.579 1.00 91.81 332 VAL A C 1
ATOM 2574 O O . VAL A 1 332 ? -14.327 3.895 6.794 1.00 91.81 332 VAL A O 1
ATOM 2577 N N . LEU A 1 333 ? -13.352 3.524 4.808 1.00 85.81 333 LEU A N 1
ATOM 2578 C CA . LEU A 1 333 ? -11.989 3.477 5.343 1.00 85.81 333 LEU A CA 1
ATOM 2579 C C . LEU A 1 333 ? -11.574 4.805 5.985 1.00 85.81 333 LEU A C 1
ATOM 2581 O O . LEU A 1 333 ? -10.986 4.797 7.067 1.00 85.81 333 LEU A O 1
ATOM 2585 N N . GLY A 1 334 ? -11.918 5.936 5.363 1.00 81.75 334 GLY A N 1
ATOM 2586 C CA . GLY A 1 334 ? -11.700 7.263 5.940 1.00 81.75 334 GLY A CA 1
ATOM 2587 C C . GLY A 1 334 ? -12.457 7.447 7.258 1.00 81.75 334 GLY A C 1
ATOM 2588 O O . GLY A 1 334 ? -11.879 7.871 8.259 1.00 81.75 334 GLY A O 1
ATOM 2589 N N . ARG A 1 335 ? -13.730 7.036 7.302 1.00 88.94 335 ARG A N 1
ATOM 2590 C CA . ARG A 1 335 ? -14.577 7.093 8.505 1.00 88.94 335 ARG A CA 1
ATOM 2591 C C . ARG A 1 335 ? -14.059 6.216 9.642 1.00 88.94 335 ARG A C 1
ATOM 2593 O O . ARG A 1 335 ? -14.147 6.623 10.798 1.00 88.94 335 ARG A O 1
ATOM 2600 N N . LEU A 1 336 ? -13.505 5.040 9.349 1.00 86.81 336 LEU A N 1
ATOM 2601 C CA . LEU A 1 336 ? -12.931 4.156 10.370 1.00 86.81 336 LEU A CA 1
ATOM 2602 C C . LEU A 1 336 ? -11.652 4.722 11.007 1.00 86.81 336 LEU A C 1
ATOM 2604 O O . LEU A 1 336 ? -11.343 4.356 12.139 1.00 86.81 336 LEU A O 1
ATOM 2608 N N . ARG A 1 337 ? -10.949 5.636 10.325 1.00 77.56 337 ARG A N 1
ATOM 2609 C CA . ARG A 1 337 ? -9.700 6.247 10.809 1.00 77.56 337 ARG A CA 1
ATOM 2610 C C . ARG A 1 337 ? -9.861 7.510 11.634 1.00 77.56 337 ARG A C 1
ATOM 2612 O O . ARG A 1 337 ? -8.960 7.831 12.403 1.00 77.56 337 ARG A O 1
ATOM 2619 N N . TYR A 1 338 ? -10.968 8.230 11.476 1.00 70.94 338 TYR A N 1
ATOM 2620 C CA . TYR A 1 338 ? -11.185 9.467 12.220 1.00 70.94 338 TYR A CA 1
ATOM 2621 C C . TYR A 1 338 ? -11.072 9.180 13.728 1.00 70.94 338 TYR A C 1
ATOM 2623 O O . TYR A 1 338 ? -11.695 8.221 14.191 1.00 70.94 338 TYR A O 1
ATOM 2631 N N . PRO A 1 339 ? -10.277 9.914 14.519 1.00 54.47 339 PRO A N 1
ATOM 2632 C CA . PRO A 1 339 ? -10.235 9.712 15.965 1.00 54.47 339 PRO A CA 1
ATOM 2633 C C . PRO A 1 339 ? -11.625 9.991 16.568 1.00 54.47 339 PRO A C 1
ATOM 2635 O O . PRO A 1 339 ? -12.386 10.768 15.999 1.00 54.47 339 PRO A O 1
ATOM 2638 N N . PRO A 1 340 ? -12.044 9.322 17.660 1.00 52.91 340 PRO A N 1
ATOM 2639 C CA . PRO A 1 340 ? -13.193 9.821 18.413 1.00 52.91 340 PRO A CA 1
ATOM 2640 C C . PRO A 1 340 ? -12.887 11.261 18.846 1.00 52.91 340 PRO A C 1
ATOM 2642 O O . PRO A 1 340 ? -11.755 11.52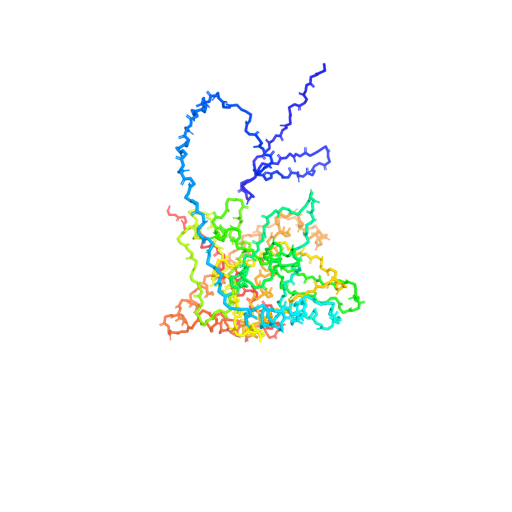3 19.265 1.00 52.91 340 PRO A O 1
ATOM 2645 N N . ASP A 1 341 ? -13.859 12.172 18.728 1.00 48.09 341 ASP A N 1
ATOM 2646 C CA . ASP A 1 341 ? -13.700 13.514 19.292 1.00 48.09 341 ASP A CA 1
ATOM 2647 C C . ASP A 1 341 ? -13.288 13.367 20.763 1.00 48.09 341 ASP A C 1
ATOM 2649 O O . ASP A 1 341 ? -13.779 12.450 21.443 1.00 48.09 341 ASP A O 1
ATOM 2653 N N . PRO A 1 342 ? -12.345 14.190 21.256 1.00 46.62 342 PRO A N 1
ATOM 2654 C CA . PRO A 1 342 ? -12.041 14.201 22.672 1.00 46.62 342 PRO A CA 1
ATOM 2655 C C . PRO A 1 342 ? -13.355 14.498 23.386 1.00 46.62 342 PRO A C 1
ATOM 2657 O O . PRO A 1 342 ? -13.923 15.573 23.227 1.00 46.62 342 PRO A O 1
ATOM 2660 N N . VAL A 1 343 ? -13.871 13.508 24.114 1.00 44.19 343 VAL A N 1
ATOM 2661 C CA . VAL A 1 343 ? -14.971 13.735 25.043 1.00 44.19 343 VAL A CA 1
ATOM 2662 C C . VAL A 1 343 ? -14.450 14.818 25.977 1.00 44.19 343 VAL A C 1
ATOM 2664 O O . VAL A 1 343 ? -13.441 14.589 26.645 1.00 44.19 343 VAL A O 1
ATOM 2667 N N . GLU A 1 344 ? -15.042 16.012 25.942 1.00 36.81 344 GLU A N 1
ATOM 2668 C CA . GLU A 1 344 ? -14.806 17.006 26.985 1.00 36.81 344 GLU A CA 1
ATOM 2669 C C . GLU A 1 344 ? -15.273 16.347 28.290 1.00 36.81 344 GLU A C 1
ATOM 2671 O O . GLU A 1 344 ? -16.465 16.091 28.464 1.00 36.81 344 GLU A O 1
ATOM 2676 N N . ILE A 1 345 ? -14.308 15.916 29.111 1.00 36.66 345 ILE A N 1
ATOM 2677 C CA . ILE A 1 345 ? -14.540 15.275 30.415 1.00 36.66 345 ILE A CA 1
ATOM 2678 C C . ILE A 1 345 ? -14.757 16.360 31.457 1.00 36.66 345 ILE A C 1
ATOM 2680 O O . ILE A 1 345 ? -13.911 17.286 31.494 1.00 36.66 345 ILE A O 1
#

Sequence (345 aa):
MSDPQKNWKWSESRKAWYTVDSKGHRRYVSRSDSGNPGGPGGSSSRQTQPSVPSTSLNSYEGPSGMSEIANALGRMDIASPFQVRNADFFRQGRVFATARRDYSNNLDSRATALLEIPADQDATHGYKGPGQIYVVIKQNAGSIDHAYCLLVNTYNRLGVAKEGVVKADHGIIYSGRQEPQPRQNELPARGEEGMFDVALKVNMDLPSQKLDPMSRIDYRTIRRFPKHLEVHNLGVVHENSMAFLTGQLQAVQSRIRHEAGETDGDSGDADEGRDEGSADRSRFAIQSQQAKNGYRILRAQGSTKNQAVQSLAAMLRQQNTDLSPEDAMAQVLGRLRYPPDPVEI

pLDDT: mean 76.04, std 22.06, range [34.12, 98.25]

Radius of gyration: 26.21 Å; Cα contacts (8 Å, |Δi|>4): 476; chains: 1; bounding box: 76×79×54 Å

Nearest PDB structures (foldseek):
  3ol0-assembly1_A  TM=4.037E-01  e=9.726E+00  synthetic construct

Organism: NCBI:txid321146

Mean predicted aligned error: 15.19 Å